Protein AF-A0A7S1GK38-F1 (afdb_monomer)

Foldseek 3Di:
DAPDPVPPDPPPLVVWADDQDDDCPDPVNVVCVVVVNDDDDDPVCVCPPDPCSVCVCCVPCDVCVVVPVPDDPLLVLLVVLLRSVHTDPVLVVVLVCCCCVVQVVPDAAEEEEFEDACCCVVPVADGDDLVVVVVVCPDPVNPVLDPDQGAYEYHYQWLVCVVVVCVVPVPHHYDYPSVPDPDDTDHGDDPVCVNVDDPVRVVVVVSRVSSNLVCLQAHQEYEYAPVDPSLVSSVSSHDPRGWRWHFYDDDPDTDIDTDD

Radius of gyration: 20.88 Å; Cα contacts (8 Å, |Δi|>4): 313; chains: 1; bounding box: 52×41×64 Å

Organism: Cyclophora tenuis (NCBI:txid216820)

Solvent-accessible surface area (backbone atoms only — not comparable to full-atom values): 15254 Å² total; per-residue (Å²): 127,60,92,59,83,83,68,69,65,64,52,75,58,71,68,50,27,49,76,86,76,74,57,75,85,34,71,68,46,48,49,34,50,76,68,68,68,59,76,83,81,66,58,70,65,55,48,76,66,36,75,59,54,62,53,70,48,71,77,53,65,45,69,46,72,73,68,42,79,85,60,57,70,66,61,53,49,22,56,48,44,59,64,65,68,35,53,30,67,68,59,42,52,50,36,52,48,42,42,35,73,73,66,60,58,79,61,81,28,35,16,37,47,49,77,70,32,51,51,42,84,76,66,73,49,68,66,75,57,74,65,53,58,50,56,57,55,67,32,67,81,51,44,71,75,43,96,57,90,50,48,31,41,44,36,59,46,33,48,67,56,54,62,54,54,43,69,77,40,73,88,56,54,76,46,45,80,59,79,73,55,95,61,74,76,51,71,32,62,47,82,77,56,64,50,77,50,52,70,67,58,50,50,54,50,50,52,51,49,48,39,38,45,52,51,45,18,70,26,46,32,31,41,30,41,66,90,38,69,66,48,54,51,21,60,35,58,33,66,99,86,44,50,39,39,25,49,39,65,50,95,98,51,77,47,76,48,79,58,130

Nearest PDB structures (foldseek):
  6tkv-assembly1_B  TM=9.017E-01  e=7.414E-07  Homo sapiens
  6x5t-assembly2_C  TM=7.793E-01  e=3.982E-07  Homo sapiens
  6vlg-assembly2_B-3  TM=8.340E-01  e=3.507E-06  Mus musculus
  6vld-assembly2_G  TM=6.158E-01  e=4.798E-07  Homo sapiens

pLDDT: mean 78.25, std 17.91, range [39.44, 98.25]

Sequence (260 aa):
RRDDPDQEFDSFWNHFFEPLGLAVESDIVQRAKAENRVRHLHPVRDIFTTPHHRRSHGDLTTIESLHYNDMEGHFLKKIMIRRLWRLLPHLRDSTCATLDRKYGLHEDYLALSVRRGDKKTIENFEYANLNDYLIQSELPQVQRRFNDVPKIFVATDDCSVMPDFRNHRPHWVFVSECDQHDEEPKNGFALSDMSTWTKDQTEAHFEKFFIELYALAIAKVYIGVGTTNVAYWAFFMRPDRSTFRLLEGGDDTMKIVDLW

Mean predicted aligned error: 9.9 Å

Secondary structure (DSSP, 8-state):
--S-TT-----HHHHHBPPSSS-TTSHHHHHHHHTT-------HHHHHH-HHHHHH-TT---GGGGT-SSS-HHHHHHHHHHHH--B-HHHHHHHHHIIIIIT--SS--EEEEE--STHHHHH-PPPPPHHHHHHHHHSHHHHTT-SSS--EEEEES-TTHHHHHHHH-TTS-EE-GGGG--SS--PPP-GGGGGT--HHHHHHHHHHHHHHHHHHHH-SEEEEETTSHHHHHHHHHS-TT-EEEEEE--TT--EEEE--

Structure (mmCIF, N/CA/C/O backbone):
data_AF-A0A7S1GK38-F1
#
_entry.id   AF-A0A7S1GK38-F1
#
loop_
_atom_site.group_PDB
_atom_site.id
_atom_site.type_symbol
_atom_site.label_atom_id
_atom_site.label_alt_id
_atom_site.label_comp_id
_atom_site.label_asym_id
_atom_site.label_entity_id
_atom_site.label_seq_id
_atom_site.pdbx_PDB_ins_code
_atom_site.Cartn_x
_atom_site.Cartn_y
_atom_site.Cartn_z
_atom_site.occupancy
_atom_site.B_iso_or_equiv
_atom_site.auth_seq_id
_atom_site.auth_comp_id
_atom_site.auth_asym_id
_atom_site.auth_atom_id
_atom_site.pdbx_PDB_model_num
ATOM 1 N N . ARG A 1 1 ? 22.549 7.552 -4.205 1.00 44.91 1 ARG A N 1
ATOM 2 C CA . ARG A 1 1 ? 23.611 6.814 -4.932 1.00 44.91 1 ARG A CA 1
ATOM 3 C C . ARG A 1 1 ? 24.233 5.901 -3.896 1.00 44.91 1 ARG A C 1
ATOM 5 O O . ARG A 1 1 ? 24.550 6.429 -2.843 1.00 44.91 1 ARG A O 1
ATOM 12 N N . ARG A 1 2 ? 24.266 4.586 -4.126 1.00 49.12 2 ARG A N 1
ATOM 13 C CA . ARG A 1 2 ? 25.011 3.670 -3.252 1.00 49.12 2 ARG A CA 1
ATOM 14 C C . ARG A 1 2 ? 26.500 3.812 -3.545 1.00 49.12 2 ARG A C 1
ATOM 16 O O . ARG A 1 2 ? 26.849 4.160 -4.673 1.00 49.12 2 ARG A O 1
ATOM 23 N N . ASP A 1 3 ? 27.319 3.572 -2.531 1.00 46.81 3 ASP A N 1
ATOM 24 C CA . ASP A 1 3 ? 28.778 3.688 -2.619 1.00 46.81 3 ASP A CA 1
ATOM 25 C C . ASP A 1 3 ? 29.431 2.487 -3.320 1.00 46.81 3 ASP A C 1
ATOM 27 O O . ASP A 1 3 ? 30.602 2.557 -3.683 1.00 46.81 3 ASP A O 1
ATOM 31 N N . ASP A 1 4 ? 28.668 1.417 -3.569 1.00 49.53 4 ASP A N 1
ATOM 32 C CA . ASP A 1 4 ? 29.123 0.226 -4.284 1.00 49.53 4 ASP A CA 1
ATOM 33 C C . ASP A 1 4 ? 28.613 0.221 -5.744 1.00 49.53 4 ASP A C 1
ATOM 35 O O . ASP A 1 4 ? 27.412 0.022 -5.975 1.00 49.53 4 ASP A O 1
ATOM 39 N N . PRO A 1 5 ? 29.484 0.481 -6.738 1.00 46.56 5 PRO A N 1
ATOM 40 C CA . PRO A 1 5 ? 29.134 0.454 -8.155 1.00 46.56 5 PRO A CA 1
ATOM 41 C C . PRO A 1 5 ? 28.953 -0.963 -8.723 1.00 46.56 5 PRO A C 1
ATOM 43 O O . PRO A 1 5 ? 28.369 -1.078 -9.799 1.00 46.56 5 PRO A O 1
ATOM 46 N N . ASP A 1 6 ? 29.399 -2.014 -8.023 1.00 47.44 6 ASP A N 1
ATOM 47 C CA . ASP A 1 6 ? 29.306 -3.407 -8.485 1.00 47.44 6 ASP A CA 1
ATOM 48 C C . ASP A 1 6 ? 27.965 -4.066 -8.106 1.00 47.44 6 ASP A C 1
ATOM 50 O O . ASP A 1 6 ? 27.600 -5.117 -8.637 1.00 47.44 6 ASP A O 1
ATOM 54 N N . GLN A 1 7 ? 27.160 -3.414 -7.259 1.00 52.72 7 GLN A N 1
ATOM 55 C CA . GLN A 1 7 ? 25.738 -3.726 -7.104 1.00 52.72 7 GLN A CA 1
ATOM 56 C C . GLN A 1 7 ? 24.931 -3.136 -8.270 1.00 52.72 7 GLN A C 1
ATOM 58 O O . GLN A 1 7 ? 24.085 -2.253 -8.084 1.00 52.72 7 GLN A O 1
ATOM 63 N N . GLU A 1 8 ? 25.150 -3.638 -9.489 1.00 47.97 8 GLU A N 1
ATOM 64 C CA . GLU A 1 8 ? 24.157 -3.498 -10.553 1.00 47.97 8 GLU A CA 1
ATOM 65 C C . GLU A 1 8 ? 22.921 -4.301 -10.142 1.00 47.97 8 GLU A C 1
ATOM 67 O O . GLU A 1 8 ? 22.760 -5.480 -10.452 1.00 47.97 8 GLU A O 1
ATOM 72 N N . PHE A 1 9 ? 22.023 -3.652 -9.400 1.00 50.31 9 PHE A N 1
ATOM 73 C CA . PHE A 1 9 ? 20.648 -4.105 -9.378 1.00 50.31 9 PHE A CA 1
ATOM 74 C C . PHE A 1 9 ? 20.173 -4.081 -10.823 1.00 50.31 9 PHE A C 1
ATOM 76 O O . PHE A 1 9 ? 20.066 -3.013 -11.439 1.00 50.31 9 PHE A O 1
ATOM 83 N N . ASP A 1 10 ? 19.852 -5.270 -11.330 1.00 58.41 10 ASP A N 1
ATOM 84 C CA . ASP A 1 10 ? 18.848 -5.413 -12.368 1.00 58.41 10 ASP A CA 1
ATOM 85 C C . ASP A 1 10 ? 17.730 -4.429 -12.012 1.00 58.41 10 ASP A C 1
ATOM 87 O O . ASP A 1 10 ? 17.302 -4.386 -10.854 1.00 58.41 10 ASP A O 1
ATOM 91 N N . SER A 1 11 ? 17.401 -3.513 -12.930 1.00 68.69 11 SER A N 1
ATOM 92 C CA . SER A 1 11 ? 16.632 -2.311 -12.577 1.00 68.69 11 SER A CA 1
ATOM 93 C C . SER A 1 11 ? 15.426 -2.677 -11.700 1.00 68.69 11 SER A C 1
ATOM 95 O O . SER A 1 11 ? 14.819 -3.709 -11.953 1.00 68.69 11 SER A O 1
ATOM 97 N N . PHE A 1 12 ? 15.072 -1.874 -10.684 1.00 77.31 12 PHE A N 1
ATOM 98 C CA . PHE A 1 12 ? 13.963 -2.149 -9.739 1.00 77.31 12 PHE A CA 1
ATOM 99 C C . PHE A 1 12 ? 12.742 -2.834 -10.393 1.00 77.31 12 PHE A C 1
ATOM 101 O O . PHE A 1 12 ? 12.178 -3.783 -9.855 1.00 77.31 12 PHE A O 1
ATOM 108 N N . TRP A 1 13 ? 12.390 -2.390 -11.602 1.00 77.88 13 TRP A N 1
ATOM 109 C CA . TRP A 1 13 ? 11.364 -2.992 -12.446 1.00 77.88 13 TRP A CA 1
ATOM 110 C C . TRP A 1 13 ? 11.613 -4.461 -12.810 1.00 77.88 13 TRP A C 1
ATOM 112 O O . TRP A 1 13 ? 10.738 -5.282 -12.578 1.00 77.88 13 TRP A O 1
ATOM 122 N N . ASN A 1 14 ? 12.787 -4.809 -13.332 1.00 78.62 14 ASN A N 1
ATOM 123 C CA . ASN A 1 14 ? 13.146 -6.185 -13.693 1.00 78.62 14 ASN A CA 1
ATOM 124 C C . ASN A 1 14 ? 13.201 -7.116 -12.479 1.00 78.62 14 ASN A C 1
ATOM 126 O O . ASN A 1 14 ? 12.931 -8.307 -12.602 1.00 78.62 14 ASN A O 1
ATOM 130 N N . HIS A 1 15 ? 13.575 -6.576 -11.319 1.00 84.19 15 HIS A N 1
ATOM 131 C CA . HIS A 1 15 ? 13.768 -7.380 -10.122 1.00 84.19 15 HIS A CA 1
ATOM 132 C C . HIS A 1 15 ? 12.450 -7.746 -9.423 1.00 84.19 15 HIS A C 1
ATOM 134 O O . HIS A 1 15 ? 12.351 -8.828 -8.854 1.00 84.19 15 HIS A O 1
ATOM 140 N N . PHE A 1 16 ? 11.426 -6.887 -9.491 1.00 89.94 16 PHE A N 1
ATOM 141 C CA . PHE A 1 16 ? 10.167 -7.105 -8.766 1.00 89.94 16 PHE A CA 1
ATOM 142 C C . PHE A 1 16 ? 8.934 -7.296 -9.654 1.00 89.94 16 PHE A C 1
ATOM 144 O O . PHE A 1 16 ? 7.929 -7.843 -9.191 1.00 89.94 16 PHE A O 1
ATOM 151 N N . PHE A 1 17 ? 8.980 -6.877 -10.920 1.00 89.62 17 PHE A N 1
ATOM 152 C CA . PHE A 1 17 ? 7.812 -6.852 -11.795 1.00 89.62 17 PHE A CA 1
ATOM 153 C C . PHE A 1 17 ? 7.987 -7.742 -13.022 1.00 89.62 17 PHE A C 1
ATOM 155 O O . PHE A 1 17 ? 9.068 -7.883 -13.589 1.00 89.62 17 PHE A O 1
ATOM 162 N N . GLU A 1 18 ? 6.879 -8.337 -13.456 1.00 86.94 18 GLU A N 1
ATOM 163 C CA . GLU A 1 18 ? 6.797 -9.016 -14.740 1.00 86.94 18 GLU A CA 1
ATOM 164 C C . GLU A 1 18 ? 7.092 -8.016 -15.874 1.00 86.94 18 GLU A C 1
ATOM 166 O O . GLU A 1 18 ? 6.621 -6.871 -15.836 1.00 86.94 18 GLU A O 1
ATOM 171 N N . PRO A 1 19 ? 7.845 -8.429 -16.909 1.00 77.50 19 PRO A N 1
ATOM 172 C CA . PRO A 1 19 ? 8.158 -7.558 -18.028 1.00 77.50 19 PRO A CA 1
ATOM 173 C C . PRO A 1 19 ? 6.884 -7.109 -18.743 1.00 77.50 19 PRO A C 1
ATOM 175 O O . PRO A 1 19 ? 5.924 -7.862 -18.931 1.00 77.50 19 PRO A O 1
ATOM 178 N N . LEU A 1 20 ? 6.900 -5.856 -19.185 1.00 73.62 20 LEU A N 1
ATOM 179 C CA . LEU A 1 20 ? 5.787 -5.267 -19.902 1.00 73.62 20 LEU A CA 1
ATOM 180 C C . LEU A 1 20 ? 5.779 -5.669 -21.364 1.00 73.62 20 LEU A C 1
ATOM 182 O O . LEU A 1 20 ? 6.662 -5.304 -22.136 1.00 73.62 20 LEU A O 1
ATOM 186 N N . GLY A 1 21 ? 4.715 -6.367 -21.746 1.00 71.06 21 GLY A N 1
ATOM 187 C CA . GLY A 1 21 ? 4.531 -6.855 -23.102 1.00 71.06 21 GLY A CA 1
ATOM 188 C C . GLY A 1 21 ? 5.078 -8.264 -23.270 1.00 71.06 21 GLY A C 1
ATOM 189 O O . GLY A 1 21 ? 4.999 -9.095 -22.370 1.00 71.06 21 GLY A O 1
ATOM 190 N N . LEU A 1 22 ? 5.554 -8.558 -24.473 1.00 64.62 22 LEU A N 1
ATOM 191 C CA . LEU A 1 22 ? 6.061 -9.877 -24.823 1.00 64.62 22 LEU A CA 1
ATOM 192 C C . LEU A 1 22 ? 7.565 -9.936 -24.559 1.00 64.62 22 LEU A C 1
ATOM 194 O O . LEU A 1 22 ? 8.273 -8.956 -24.794 1.00 64.62 22 LEU A O 1
ATOM 198 N N . ALA A 1 23 ? 8.054 -11.094 -24.108 1.00 67.19 23 ALA A N 1
ATOM 199 C CA . ALA A 1 23 ? 9.484 -11.319 -23.937 1.00 67.19 23 ALA A CA 1
ATOM 200 C C . ALA A 1 23 ? 10.227 -10.994 -25.239 1.00 67.19 23 ALA A C 1
ATOM 202 O O . ALA A 1 23 ? 9.747 -11.319 -26.331 1.00 67.19 23 ALA A O 1
ATOM 203 N N . VAL A 1 24 ? 11.407 -10.380 -25.119 1.00 65.62 24 VAL A N 1
ATOM 204 C CA . VAL A 1 24 ? 12.233 -9.996 -26.273 1.00 65.62 24 VAL A CA 1
ATOM 205 C C . VAL A 1 24 ? 12.505 -11.203 -27.171 1.00 65.62 24 VAL A C 1
ATOM 207 O O . VAL A 1 24 ? 12.474 -11.070 -28.390 1.00 65.62 24 VAL A O 1
ATOM 210 N N . GLU A 1 25 ? 12.682 -12.378 -26.569 1.00 76.69 25 GLU A N 1
ATOM 211 C CA . GLU A 1 25 ? 12.932 -13.647 -27.258 1.00 76.69 25 GLU A CA 1
ATOM 212 C C . GLU A 1 25 ? 11.677 -14.367 -27.760 1.00 76.69 25 GLU A C 1
ATOM 214 O O . GLU A 1 25 ? 11.785 -15.422 -28.372 1.00 76.69 25 GLU A O 1
ATOM 219 N N . SER A 1 26 ? 10.477 -13.823 -27.543 1.00 80.69 26 SER A N 1
ATOM 220 C CA . SER A 1 26 ? 9.259 -14.441 -28.075 1.00 80.69 26 SER A CA 1
ATOM 221 C C . SER A 1 26 ? 9.225 -14.386 -29.605 1.00 80.69 26 SER A C 1
ATOM 223 O O . SER A 1 26 ? 9.569 -13.364 -30.205 1.00 80.69 26 SER A O 1
ATOM 225 N N . ASP A 1 27 ? 8.716 -15.445 -30.242 1.00 85.19 27 ASP A N 1
ATOM 226 C CA . ASP A 1 27 ? 8.595 -15.538 -31.706 1.00 85.19 27 ASP A CA 1
ATOM 227 C C . ASP A 1 27 ? 7.862 -14.343 -32.325 1.00 85.19 27 ASP A C 1
ATOM 229 O O . ASP A 1 27 ? 8.188 -13.898 -33.425 1.00 85.19 27 ASP A O 1
ATOM 233 N N . ILE A 1 28 ? 6.872 -13.798 -31.613 1.00 76.06 28 ILE A N 1
ATOM 234 C CA . ILE A 1 28 ? 6.104 -12.627 -32.047 1.00 76.06 28 ILE A CA 1
ATOM 235 C C . ILE A 1 28 ? 7.005 -11.387 -32.098 1.00 76.06 28 ILE A C 1
ATOM 237 O O . ILE A 1 28 ? 6.972 -10.649 -33.083 1.00 76.06 28 ILE A O 1
ATOM 241 N N . VAL A 1 29 ? 7.824 -11.162 -31.066 1.00 73.88 29 VAL A N 1
ATOM 242 C CA . VAL A 1 29 ? 8.749 -10.022 -31.020 1.00 73.88 29 VAL A CA 1
ATOM 243 C C . VAL A 1 29 ? 9.875 -10.204 -32.030 1.00 73.88 29 VAL A C 1
ATOM 245 O O . VAL A 1 29 ? 10.194 -9.259 -32.747 1.00 73.88 29 VAL A O 1
ATOM 248 N N . GLN A 1 30 ? 10.437 -11.407 -32.151 1.00 85.31 30 GLN A N 1
ATOM 249 C CA . GLN A 1 30 ? 11.492 -11.697 -33.124 1.00 85.31 30 GLN A CA 1
ATOM 250 C C . GLN A 1 30 ? 10.996 -11.527 -34.568 1.00 85.31 30 GLN A C 1
ATOM 252 O O . GLN A 1 30 ? 11.678 -10.910 -35.386 1.00 85.31 30 GLN A O 1
ATOM 257 N N . ARG A 1 31 ? 9.762 -11.951 -34.871 1.00 86.25 31 ARG A N 1
ATOM 258 C CA . ARG A 1 31 ? 9.121 -11.700 -36.171 1.00 86.25 31 ARG A CA 1
ATOM 259 C C . ARG A 1 31 ? 8.890 -10.211 -36.417 1.00 86.25 31 ARG A C 1
ATOM 261 O O . ARG A 1 31 ? 9.242 -9.711 -37.479 1.00 86.25 31 ARG A O 1
ATOM 268 N N . ALA A 1 32 ? 8.372 -9.483 -35.429 1.00 77.75 32 ALA A N 1
ATOM 269 C CA . ALA A 1 32 ? 8.185 -8.039 -35.542 1.00 77.75 32 ALA A CA 1
ATOM 270 C C . ALA A 1 32 ? 9.517 -7.293 -35.753 1.00 77.75 32 ALA A C 1
ATOM 272 O O . ALA A 1 32 ? 9.557 -6.331 -36.519 1.00 77.75 32 ALA A O 1
ATOM 273 N N . LYS A 1 33 ? 10.610 -7.735 -35.112 1.00 76.56 33 LYS A N 1
ATOM 274 C CA . LYS A 1 33 ? 11.964 -7.209 -35.350 1.00 76.56 33 LYS A CA 1
ATOM 275 C C . LYS A 1 33 ? 12.418 -7.475 -36.785 1.00 76.56 33 LYS A C 1
ATOM 277 O O . LYS A 1 33 ? 12.866 -6.543 -37.442 1.00 76.56 33 LYS A O 1
ATOM 282 N N . ALA A 1 34 ? 12.267 -8.707 -37.276 1.00 88.38 34 ALA A N 1
ATOM 283 C CA . ALA A 1 34 ? 12.622 -9.074 -38.649 1.00 88.38 34 ALA A CA 1
ATOM 284 C C . ALA A 1 34 ? 11.825 -8.272 -39.697 1.00 88.38 34 ALA A C 1
ATOM 286 O O . ALA A 1 34 ? 12.348 -7.938 -40.755 1.00 88.38 34 ALA A O 1
ATOM 287 N N . GLU A 1 35 ? 10.581 -7.910 -39.379 1.00 90.38 35 GLU A N 1
ATOM 288 C CA . GLU A 1 35 ? 9.716 -7.057 -40.202 1.00 90.38 35 GLU A CA 1
ATOM 289 C C . GLU A 1 35 ? 9.983 -5.543 -40.028 1.00 90.38 35 GLU A C 1
ATOM 291 O O . GLU A 1 35 ? 9.249 -4.731 -40.588 1.00 90.38 35 GLU A O 1
ATOM 296 N N . ASN A 1 36 ? 10.996 -5.128 -39.253 1.00 81.69 36 ASN A N 1
ATOM 297 C CA . ASN A 1 36 ? 11.271 -3.723 -38.900 1.00 81.69 36 ASN A CA 1
ATOM 298 C C . ASN A 1 36 ? 10.075 -2.985 -38.259 1.00 81.69 36 ASN A C 1
ATOM 300 O O . ASN A 1 36 ? 9.922 -1.771 -38.386 1.00 81.69 36 ASN A O 1
ATOM 304 N N . ARG A 1 37 ? 9.216 -3.710 -37.535 1.00 73.50 37 ARG A N 1
ATOM 305 C CA . ARG A 1 37 ? 8.026 -3.170 -36.852 1.00 73.50 37 ARG A CA 1
ATOM 306 C C . ARG A 1 37 ? 8.265 -2.791 -35.391 1.00 73.50 37 ARG A C 1
ATOM 308 O O . ARG A 1 37 ? 7.329 -2.382 -34.708 1.00 73.50 37 ARG A O 1
ATOM 315 N N . VAL A 1 38 ? 9.494 -2.927 -34.898 1.00 66.19 38 VAL A N 1
ATOM 316 C CA . VAL A 1 38 ? 9.881 -2.540 -33.535 1.00 66.19 38 VAL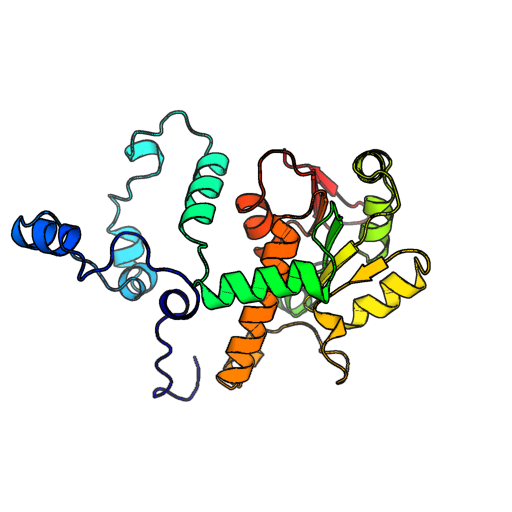 A CA 1
ATOM 317 C C . VAL A 1 38 ? 10.615 -1.200 -33.593 1.00 66.19 38 VAL A C 1
ATOM 319 O O . VAL A 1 38 ? 11.702 -1.115 -34.156 1.00 66.19 38 VAL A O 1
ATOM 322 N N . ARG A 1 39 ? 10.038 -0.142 -33.004 1.00 60.03 39 ARG A N 1
ATOM 323 C CA . ARG A 1 39 ? 10.772 1.110 -32.739 1.00 60.03 39 ARG A CA 1
ATOM 324 C C . ARG A 1 39 ? 11.778 0.853 -31.614 1.00 60.03 39 ARG A C 1
ATOM 326 O O . ARG A 1 39 ? 11.428 0.181 -30.648 1.00 60.03 39 ARG A O 1
ATOM 333 N N . HIS A 1 40 ? 13.005 1.361 -31.760 1.00 53.81 40 HIS A N 1
ATOM 334 C CA . HIS A 1 40 ? 14.121 1.138 -30.833 1.00 53.81 40 HIS A CA 1
ATOM 335 C C . HIS A 1 40 ? 13.690 1.165 -29.357 1.00 53.81 40 HIS A C 1
ATOM 337 O O . HIS A 1 40 ? 13.171 2.167 -28.864 1.00 53.81 40 HIS A O 1
ATOM 343 N N . LEU A 1 41 ? 13.932 0.052 -28.658 1.00 48.16 41 LEU A N 1
ATOM 344 C CA . LEU A 1 41 ? 13.835 -0.040 -27.205 1.00 48.16 41 LEU A CA 1
ATOM 345 C C . LEU A 1 41 ? 15.024 0.725 -26.626 1.00 48.16 41 LEU A C 1
ATOM 347 O O . LEU A 1 41 ? 16.111 0.169 -26.475 1.00 48.16 41 LEU A O 1
ATOM 351 N N . HIS A 1 42 ? 14.848 2.012 -26.343 1.00 47.03 42 HIS A N 1
ATOM 352 C CA . HIS A 1 42 ? 15.783 2.680 -25.449 1.00 47.03 42 HIS A CA 1
ATOM 353 C C . HIS A 1 42 ? 15.688 1.995 -24.080 1.00 47.03 42 HIS A C 1
ATOM 355 O O . HIS A 1 42 ? 14.569 1.709 -23.635 1.00 47.03 42 HIS A O 1
ATOM 361 N N . PRO A 1 43 ? 16.816 1.725 -23.400 1.00 51.16 43 PRO A N 1
ATOM 362 C CA . PRO A 1 43 ? 16.790 1.356 -21.996 1.00 51.16 43 PRO A CA 1
ATOM 363 C C . PRO A 1 43 ? 15.850 2.315 -21.267 1.00 51.16 43 PRO A C 1
ATOM 365 O O . PRO A 1 43 ? 15.977 3.530 -21.406 1.00 51.16 43 PRO A O 1
ATOM 368 N N . VAL A 1 44 ? 14.888 1.794 -20.504 1.00 47.22 44 VAL A N 1
ATOM 369 C CA . VAL A 1 44 ? 13.900 2.611 -19.771 1.00 47.22 44 VAL A CA 1
ATOM 370 C C . VAL A 1 44 ? 14.591 3.714 -18.951 1.00 47.22 44 VAL A C 1
ATOM 372 O O . VAL A 1 44 ? 14.089 4.828 -18.817 1.00 47.22 44 VAL A O 1
ATOM 375 N N . ARG A 1 45 ? 15.809 3.430 -18.482 1.00 41.97 45 ARG A N 1
ATOM 376 C CA . ARG A 1 45 ? 16.712 4.373 -17.825 1.00 41.97 45 ARG A CA 1
ATOM 377 C C . ARG A 1 45 ? 17.016 5.626 -18.660 1.00 41.97 45 ARG A C 1
ATOM 379 O O . ARG A 1 45 ? 17.001 6.718 -18.099 1.00 41.97 45 ARG A O 1
ATOM 386 N N . ASP A 1 46 ? 17.237 5.518 -19.964 1.00 45.41 46 ASP A N 1
ATOM 387 C CA . ASP A 1 46 ? 17.570 6.653 -20.841 1.00 45.41 46 ASP A CA 1
ATOM 388 C C . ASP A 1 46 ? 16.364 7.588 -21.023 1.00 45.41 46 ASP A C 1
ATOM 390 O O . ASP A 1 46 ? 16.501 8.811 -21.020 1.00 45.41 46 ASP A O 1
ATOM 394 N N . ILE A 1 47 ? 15.157 7.015 -21.039 1.00 48.53 47 ILE A N 1
ATOM 395 C CA . ILE A 1 47 ? 13.886 7.749 -21.134 1.00 48.53 47 ILE A CA 1
ATOM 396 C C . ILE A 1 47 ? 13.691 8.670 -19.919 1.00 48.53 47 ILE A C 1
ATOM 398 O O . ILE A 1 47 ? 13.302 9.831 -20.057 1.00 48.53 47 ILE A O 1
ATOM 402 N N . PHE A 1 48 ? 13.994 8.177 -18.715 1.00 43.31 48 PHE A N 1
ATOM 403 C CA . PHE A 1 48 ? 13.789 8.934 -17.478 1.00 43.31 48 PHE A CA 1
ATOM 404 C C . PHE A 1 48 ? 14.989 9.792 -17.063 1.00 43.31 48 PHE A C 1
ATOM 406 O O . PHE A 1 48 ? 14.832 10.688 -16.231 1.00 43.31 48 PHE A O 1
ATOM 413 N N . THR A 1 49 ? 16.183 9.584 -17.617 1.00 43.75 49 THR A N 1
ATOM 414 C CA . THR A 1 49 ? 17.404 10.281 -17.166 1.00 43.75 49 THR A CA 1
ATOM 415 C C . THR A 1 49 ? 17.757 11.509 -17.995 1.00 43.75 49 THR A C 1
ATOM 417 O O . THR A 1 49 ? 18.258 12.474 -17.420 1.00 43.75 49 THR A O 1
ATOM 420 N N . THR A 1 50 ? 17.460 11.552 -19.298 1.00 48.16 50 THR A N 1
ATOM 421 C CA . THR A 1 50 ? 17.831 12.706 -20.132 1.00 48.16 50 THR A CA 1
ATOM 422 C C . THR A 1 50 ? 16.676 13.713 -20.246 1.00 48.16 50 THR A C 1
ATOM 424 O O . THR A 1 50 ? 15.626 13.375 -20.792 1.00 48.16 50 THR A O 1
ATOM 427 N N . PRO A 1 51 ? 16.834 14.982 -19.815 1.00 46.50 51 PRO A N 1
ATOM 428 C CA . PRO A 1 51 ? 15.785 16.002 -19.933 1.00 46.50 51 PRO A CA 1
ATOM 429 C C . PRO A 1 51 ? 15.322 16.232 -21.374 1.00 46.50 51 PRO A C 1
ATOM 431 O O . PRO A 1 51 ? 14.156 16.553 -21.598 1.00 46.50 51 PRO A O 1
ATOM 434 N N . HIS A 1 52 ? 16.229 16.044 -22.342 1.00 45.12 52 HIS A N 1
ATOM 435 C CA . HIS A 1 52 ? 15.886 16.113 -23.753 1.00 45.12 52 HIS A CA 1
ATOM 436 C C . HIS A 1 52 ? 14.973 14.950 -24.137 1.00 45.12 52 HIS A C 1
ATOM 438 O O . HIS A 1 52 ? 13.901 15.243 -24.625 1.00 45.12 52 HIS A O 1
ATOM 444 N N . HIS A 1 53 ? 15.294 13.693 -23.796 1.00 42.38 53 HIS A N 1
ATOM 445 C CA . HIS A 1 53 ? 14.451 12.510 -24.053 1.00 42.38 53 HIS A CA 1
ATOM 446 C C . HIS A 1 53 ? 13.104 12.530 -23.310 1.00 42.38 53 HIS A C 1
ATOM 448 O O . HIS A 1 53 ? 12.099 12.089 -23.864 1.00 42.38 53 HIS A O 1
ATOM 454 N N . ARG A 1 54 ? 13.038 13.140 -22.114 1.00 46.53 54 ARG A N 1
ATOM 455 C CA . ARG A 1 54 ? 11.765 13.421 -21.419 1.00 46.53 54 ARG A CA 1
ATOM 456 C C . ARG A 1 54 ? 10.847 14.371 -22.201 1.00 46.53 54 ARG A C 1
ATOM 458 O O . ARG A 1 54 ? 9.645 14.362 -21.964 1.00 46.53 54 ARG A O 1
ATOM 465 N N . ARG A 1 55 ? 11.409 15.228 -23.068 1.00 39.56 55 ARG A N 1
ATOM 466 C CA . ARG A 1 55 ? 10.698 16.286 -23.817 1.00 39.56 55 ARG A CA 1
ATOM 467 C C . ARG A 1 55 ? 10.661 16.072 -25.338 1.00 39.56 55 ARG A C 1
ATOM 469 O O . ARG A 1 55 ? 9.796 16.639 -25.990 1.00 39.56 55 ARG A O 1
ATOM 476 N N . SER A 1 56 ? 11.582 15.299 -25.914 1.00 39.66 56 SER A N 1
ATOM 477 C CA . SER A 1 56 ? 11.714 15.051 -27.357 1.00 39.66 56 SER A CA 1
ATOM 478 C C . SER A 1 56 ? 10.859 13.885 -27.844 1.00 39.66 56 SER A C 1
ATOM 480 O O . SER A 1 56 ? 10.649 13.760 -29.044 1.00 39.66 56 SER A O 1
ATOM 482 N N . HIS A 1 57 ? 10.218 13.145 -26.936 1.00 43.91 57 HIS A N 1
ATOM 483 C CA . HIS A 1 57 ? 8.892 12.590 -27.204 1.00 43.91 57 HIS A CA 1
ATOM 484 C C . HIS A 1 57 ? 7.823 13.671 -26.984 1.00 43.91 57 HIS A C 1
ATOM 486 O O . HIS A 1 57 ? 6.925 13.525 -26.165 1.00 43.91 57 HIS A O 1
ATOM 492 N N . GLY A 1 58 ? 7.933 14.776 -27.728 1.00 39.44 58 GLY A N 1
ATOM 493 C CA . GLY A 1 58 ? 6.794 15.653 -28.018 1.00 39.44 58 GLY A CA 1
ATOM 494 C C . GLY A 1 58 ? 5.721 14.929 -28.843 1.00 39.44 58 GLY A C 1
ATOM 495 O O . GLY A 1 58 ? 4.577 15.354 -28.848 1.00 39.44 58 GLY A O 1
ATOM 496 N N . ASP A 1 59 ? 6.074 13.772 -29.419 1.00 41.03 59 ASP A N 1
ATOM 497 C CA . ASP A 1 59 ? 5.169 12.689 -29.825 1.00 41.03 59 ASP A CA 1
ATOM 498 C C . ASP A 1 59 ? 4.849 11.760 -28.640 1.00 41.03 59 ASP A C 1
ATOM 500 O O . ASP A 1 59 ? 4.769 10.535 -28.774 1.00 41.03 59 ASP A O 1
ATOM 504 N N . LEU A 1 60 ? 4.725 12.319 -27.436 1.00 42.44 60 LEU A N 1
ATOM 505 C CA . LEU A 1 60 ? 3.941 11.689 -26.394 1.00 42.44 60 LEU A CA 1
ATOM 506 C C . LEU A 1 60 ? 2.580 11.583 -27.030 1.00 42.44 60 LEU A C 1
ATOM 508 O O . LEU A 1 60 ? 1.878 12.586 -27.180 1.00 42.44 60 LEU A O 1
ATOM 512 N N . THR A 1 61 ? 2.231 10.365 -27.425 1.00 40.50 61 THR A N 1
ATOM 513 C CA . THR A 1 61 ? 0.834 10.081 -27.555 1.00 40.50 61 THR A CA 1
ATOM 514 C C . THR A 1 61 ? 0.268 10.356 -26.159 1.00 40.50 61 THR A C 1
ATOM 516 O O . THR A 1 61 ? 0.404 9.513 -25.268 1.00 40.50 61 THR A O 1
ATOM 519 N N . THR A 1 62 ? -0.284 11.554 -25.910 1.00 42.38 62 THR A N 1
ATOM 520 C CA . THR A 1 62 ? -1.199 11.739 -24.792 1.00 42.38 62 THR A CA 1
ATOM 521 C C . THR A 1 62 ? -2.187 10.591 -24.888 1.00 42.38 62 THR A C 1
ATOM 523 O O . THR A 1 62 ? -2.477 10.076 -25.971 1.00 42.38 62 THR A O 1
ATOM 526 N N . ILE A 1 63 ? -2.698 10.153 -23.754 1.00 47.94 63 ILE A N 1
ATOM 527 C CA . ILE A 1 63 ? -3.827 9.227 -23.709 1.00 47.94 63 ILE A CA 1
ATOM 528 C C . ILE A 1 63 ? -4.847 9.537 -24.829 1.00 47.94 63 ILE A C 1
ATOM 530 O O . ILE A 1 63 ? -5.273 8.639 -25.549 1.00 47.94 63 ILE A O 1
ATOM 534 N N . GLU A 1 64 ? -5.132 10.822 -25.040 1.00 40.97 64 GLU A N 1
ATOM 535 C CA . GLU A 1 64 ? -6.046 11.347 -26.057 1.00 40.97 64 GLU A CA 1
ATOM 536 C C . GLU A 1 64 ? -5.590 11.039 -27.490 1.00 40.97 64 GLU A C 1
ATOM 538 O O . GLU A 1 64 ? -6.380 10.609 -28.319 1.00 40.97 64 GLU A O 1
ATOM 543 N N . SER A 1 65 ? -4.304 11.166 -27.803 1.00 43.94 65 SER A N 1
ATOM 544 C CA . SER A 1 65 ? -3.768 10.801 -29.127 1.00 43.94 65 SER A CA 1
ATOM 545 C C . SER A 1 65 ? -3.655 9.289 -29.392 1.00 43.94 65 SER A C 1
ATOM 547 O O . SER A 1 65 ? -3.429 8.893 -30.532 1.00 43.94 65 SER A O 1
ATOM 549 N N . LEU A 1 66 ? -3.899 8.427 -28.393 1.00 53.19 66 LEU A N 1
ATOM 550 C CA . LEU A 1 66 ? -4.283 7.025 -28.639 1.00 53.19 66 LEU A CA 1
ATOM 551 C C . LEU A 1 66 ? -5.763 6.903 -29.070 1.00 53.19 66 LEU A C 1
ATOM 553 O O . LEU A 1 66 ? -6.320 5.807 -29.071 1.00 53.19 66 LEU A O 1
ATOM 557 N N . HIS A 1 67 ? -6.398 8.028 -29.417 1.00 51.19 67 HIS A N 1
ATOM 558 C CA . HIS A 1 67 ? -7.820 8.202 -29.709 1.00 51.19 67 HIS A CA 1
ATOM 559 C C . HIS A 1 67 ? -8.756 7.889 -28.533 1.00 51.19 67 HIS A C 1
ATOM 561 O O . HIS A 1 67 ? -9.952 7.676 -28.731 1.00 51.19 67 HIS A O 1
ATOM 567 N N . TYR A 1 68 ? -8.251 7.925 -27.297 1.00 57.75 68 TYR A N 1
ATOM 568 C CA . TYR A 1 68 ? -9.096 7.919 -26.103 1.00 57.75 68 TYR A CA 1
ATOM 569 C C . TYR A 1 68 ? -9.562 9.341 -25.781 1.00 57.75 68 TYR A C 1
ATOM 571 O O . TYR A 1 68 ? -9.120 9.944 -24.808 1.00 57.75 68 TYR A O 1
ATOM 579 N N . ASN A 1 69 ? -10.441 9.886 -26.620 1.00 54.41 69 ASN A N 1
ATOM 580 C CA . ASN A 1 69 ? -10.945 11.255 -26.463 1.00 54.41 69 ASN A CA 1
ATOM 581 C C . ASN A 1 69 ? -12.051 11.375 -25.397 1.00 54.41 69 ASN A C 1
ATOM 583 O O . ASN A 1 69 ? -12.303 12.470 -24.909 1.00 54.41 69 ASN A O 1
ATOM 587 N N . ASP A 1 70 ? -12.650 10.246 -24.994 1.00 58.06 70 ASP A N 1
ATOM 588 C CA . ASP A 1 70 ? -13.806 10.191 -24.084 1.00 58.06 70 ASP A CA 1
ATOM 589 C C . ASP A 1 70 ? -13.559 9.321 -22.834 1.00 58.06 70 ASP A C 1
ATOM 591 O O . ASP A 1 70 ? -14.502 8.895 -22.166 1.00 58.06 70 ASP A O 1
ATOM 595 N N . MET A 1 71 ? -12.299 9.001 -22.511 1.00 62.34 71 MET A N 1
ATOM 596 C CA . MET A 1 71 ? -11.984 8.269 -21.278 1.00 62.34 71 MET A CA 1
ATOM 597 C C . MET A 1 71 ? -11.549 9.221 -20.171 1.00 62.34 71 MET A C 1
ATOM 599 O O . MET A 1 71 ? -10.623 10.012 -20.337 1.00 62.34 71 MET A O 1
ATOM 603 N N . GLU A 1 72 ? -12.160 9.078 -18.998 1.00 74.25 72 GLU A N 1
ATOM 604 C CA . GLU A 1 72 ? -11.730 9.788 -17.799 1.00 74.25 72 GLU A CA 1
ATOM 605 C C . GLU A 1 72 ? -10.260 9.455 -17.480 1.00 74.25 72 GLU A C 1
ATOM 607 O O . GLU A 1 72 ? -9.871 8.286 -17.381 1.00 74.25 72 GLU A O 1
ATOM 612 N N . GLY A 1 73 ? -9.419 10.476 -17.284 1.00 73.50 73 GLY A N 1
ATOM 613 C CA . GLY A 1 73 ? -7.985 10.284 -17.044 1.00 73.50 73 GLY A CA 1
ATOM 614 C C . GLY A 1 73 ? -7.673 9.372 -15.848 1.00 73.50 73 GLY A C 1
ATOM 615 O O . GLY A 1 73 ? -6.690 8.631 -15.879 1.00 73.50 73 GLY A O 1
ATOM 616 N N . HIS A 1 74 ? -8.516 9.362 -14.809 1.00 77.25 74 HIS A N 1
ATOM 617 C CA . HIS A 1 74 ? -8.384 8.431 -13.684 1.00 77.25 74 HIS A CA 1
ATOM 618 C C . HIS A 1 74 ? -8.638 6.978 -14.075 1.00 77.25 74 HIS A C 1
ATOM 620 O O . HIS A 1 74 ? -7.892 6.098 -13.643 1.00 77.25 74 HIS A O 1
ATOM 626 N N . PHE A 1 75 ? -9.633 6.722 -14.923 1.00 77.94 75 PHE A N 1
ATOM 627 C CA . PHE A 1 75 ? -9.915 5.381 -15.420 1.00 77.94 75 PHE A CA 1
ATOM 628 C C . PHE A 1 75 ? -8.728 4.823 -16.207 1.00 77.94 75 PHE A C 1
ATOM 630 O O . PHE A 1 75 ? -8.307 3.686 -15.978 1.00 77.94 75 PHE A O 1
ATOM 637 N N . LEU A 1 76 ? -8.099 5.634 -17.064 1.00 77.88 76 LEU A N 1
ATOM 638 C CA . LEU A 1 76 ? -6.915 5.157 -17.770 1.00 77.88 76 LEU A CA 1
ATOM 639 C C . LEU A 1 76 ? -5.710 4.967 -16.847 1.00 77.88 76 LEU A C 1
ATOM 641 O O . LEU A 1 76 ? -4.994 3.979 -16.999 1.00 77.88 76 LEU A O 1
ATOM 645 N N . LYS A 1 77 ? -5.503 5.838 -15.852 1.00 81.81 77 LYS A N 1
ATOM 646 C CA . LYS A 1 77 ? -4.467 5.616 -14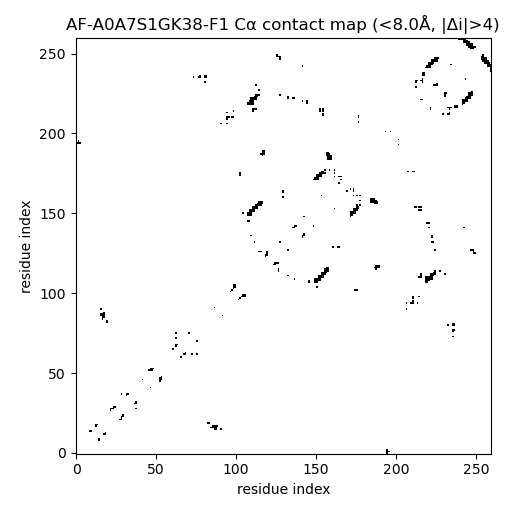.828 1.00 81.81 77 LYS A CA 1
ATOM 647 C C . LYS A 1 77 ? -4.685 4.293 -14.088 1.00 81.81 77 LYS A C 1
ATOM 649 O O . LYS A 1 77 ? -3.720 3.549 -13.935 1.00 81.81 77 LYS A O 1
ATOM 654 N N . LYS A 1 78 ? -5.930 3.951 -13.720 1.00 84.81 78 LYS A N 1
ATOM 655 C CA . LYS A 1 78 ? -6.284 2.636 -13.147 1.00 84.81 78 LYS A CA 1
ATOM 656 C C . LYS A 1 78 ? -5.883 1.495 -14.086 1.00 84.81 78 LYS A C 1
ATOM 658 O O . LYS A 1 78 ? -5.185 0.573 -13.669 1.00 84.81 78 LYS A O 1
ATOM 663 N N . ILE A 1 79 ? -6.277 1.555 -15.362 1.00 80.50 79 ILE A N 1
ATOM 664 C CA . ILE A 1 79 ? -5.936 0.515 -16.352 1.00 80.50 79 ILE A CA 1
ATOM 665 C C . ILE A 1 79 ? -4.422 0.375 -16.508 1.00 80.50 79 ILE A C 1
ATOM 667 O O . ILE A 1 79 ? -3.907 -0.744 -16.513 1.00 80.50 79 ILE A O 1
ATOM 671 N N . MET A 1 80 ? -3.712 1.494 -16.651 1.00 83.69 80 MET A N 1
ATOM 672 C CA . MET A 1 80 ? -2.264 1.493 -16.807 1.00 83.69 80 MET A CA 1
ATOM 673 C C . MET A 1 80 ? -1.599 0.894 -15.577 1.00 83.69 80 MET A C 1
ATOM 675 O O . MET A 1 80 ? -0.866 -0.075 -15.718 1.00 83.69 80 MET A O 1
ATOM 679 N N . ILE A 1 81 ? -1.901 1.387 -14.376 1.00 85.56 81 ILE A N 1
ATOM 680 C CA . ILE A 1 81 ? -1.300 0.877 -13.141 1.00 85.56 81 ILE A CA 1
ATOM 681 C C . ILE A 1 81 ? -1.573 -0.617 -12.970 1.00 85.56 81 ILE A C 1
ATOM 683 O O . ILE A 1 81 ? -0.632 -1.361 -12.735 1.00 85.56 81 ILE A O 1
ATOM 687 N N . ARG A 1 82 ? -2.798 -1.104 -13.201 1.00 82.19 82 ARG A N 1
ATOM 688 C CA . ARG A 1 82 ? -3.096 -2.548 -13.125 1.00 82.19 82 ARG A CA 1
ATOM 689 C C . ARG A 1 82 ? -2.295 -3.394 -14.126 1.00 82.19 82 ARG A C 1
ATOM 691 O O . ARG A 1 82 ? -2.050 -4.568 -13.868 1.00 82.19 82 ARG A O 1
ATOM 698 N N . ARG A 1 83 ? -1.890 -2.829 -15.269 1.00 81.00 83 ARG A N 1
ATOM 699 C CA . ARG A 1 83 ? -1.028 -3.509 -16.254 1.00 81.00 83 ARG A CA 1
ATOM 700 C C . ARG A 1 83 ? 0.456 -3.420 -15.904 1.00 81.00 83 ARG A C 1
ATOM 702 O O . ARG A 1 83 ? 1.167 -4.395 -16.115 1.00 81.00 83 ARG A O 1
ATOM 709 N N . LEU A 1 84 ? 0.898 -2.262 -15.410 1.00 83.56 84 LEU A N 1
ATOM 710 C CA . LEU A 1 84 ? 2.283 -1.967 -15.026 1.00 83.56 84 LEU A CA 1
ATOM 711 C C . LEU A 1 84 ? 2.692 -2.673 -13.735 1.00 83.56 84 LEU A C 1
ATOM 713 O O . LEU A 1 84 ? 3.818 -3.136 -13.603 1.00 83.56 84 LEU A O 1
ATOM 717 N N . TRP A 1 85 ? 1.761 -2.786 -12.798 1.00 88.19 85 TRP A N 1
ATOM 718 C CA . TRP A 1 85 ? 2.019 -3.239 -11.444 1.00 88.19 85 TRP A CA 1
ATOM 719 C C . TRP A 1 85 ? 1.768 -4.739 -11.279 1.00 88.19 85 TRP A C 1
ATOM 721 O O . TRP A 1 85 ? 0.971 -5.174 -10.451 1.00 88.19 85 TRP A O 1
ATOM 731 N N . ARG A 1 86 ? 2.434 -5.548 -12.106 1.00 90.31 86 ARG A N 1
ATOM 732 C CA . ARG A 1 86 ? 2.368 -7.013 -12.039 1.00 90.31 86 ARG A CA 1
ATOM 733 C C . ARG A 1 86 ? 3.624 -7.533 -11.365 1.00 90.31 86 ARG A C 1
ATOM 735 O O . ARG A 1 86 ? 4.676 -7.523 -11.986 1.00 90.31 86 ARG A O 1
ATOM 742 N N . LEU A 1 87 ? 3.523 -7.962 -10.110 1.00 93.12 87 LEU A N 1
ATOM 743 C CA . LEU A 1 87 ? 4.659 -8.577 -9.419 1.00 93.12 87 LEU A CA 1
ATOM 744 C C . LEU A 1 87 ? 5.082 -9.870 -10.115 1.00 93.12 87 LEU A C 1
ATOM 746 O O . LEU A 1 87 ? 4.228 -10.572 -10.666 1.00 93.12 87 LEU A O 1
ATOM 750 N N . LEU A 1 88 ? 6.371 -10.209 -10.025 1.00 92.56 88 LEU A N 1
ATOM 751 C CA . LEU A 1 88 ? 6.859 -11.528 -10.425 1.00 92.56 88 LEU A CA 1
ATOM 752 C C . LEU A 1 88 ? 6.046 -12.636 -9.731 1.00 92.56 88 LEU A C 1
ATOM 754 O O . LEU A 1 88 ? 5.643 -12.457 -8.579 1.00 92.56 88 LEU A O 1
ATOM 758 N N . PRO A 1 89 ? 5.830 -13.798 -10.382 1.00 94.19 89 PRO A N 1
ATOM 759 C CA . PRO A 1 89 ? 4.950 -14.838 -9.852 1.00 94.19 89 PRO A CA 1
ATOM 760 C C . PRO A 1 89 ? 5.256 -15.243 -8.407 1.00 94.19 89 PRO A C 1
ATOM 762 O O . PRO A 1 89 ? 4.346 -15.278 -7.590 1.00 94.19 89 PRO A O 1
ATOM 765 N N . HIS A 1 90 ? 6.529 -15.448 -8.060 1.00 94.81 90 HIS A N 1
ATOM 766 C CA . HIS A 1 90 ? 6.915 -15.844 -6.703 1.00 94.81 90 HIS A CA 1
ATOM 767 C C . HIS A 1 90 ? 6.616 -14.760 -5.649 1.00 94.81 90 HIS A C 1
ATOM 769 O O . HIS A 1 90 ? 6.146 -15.087 -4.563 1.00 94.81 90 HIS A O 1
ATOM 775 N N . LEU A 1 91 ? 6.814 -13.475 -5.973 1.00 95.44 91 LEU A N 1
ATOM 776 C CA . LEU A 1 91 ? 6.475 -12.353 -5.086 1.00 95.44 91 LEU A CA 1
ATOM 777 C C . LEU A 1 91 ? 4.965 -12.196 -4.934 1.00 95.44 91 LEU A C 1
ATOM 779 O O . LEU A 1 91 ? 4.476 -11.951 -3.832 1.00 95.44 91 LEU A O 1
ATOM 783 N N . ARG A 1 92 ? 4.215 -12.360 -6.030 1.00 95.25 92 ARG A N 1
ATOM 784 C CA . ARG A 1 92 ? 2.749 -12.360 -6.010 1.00 95.25 92 ARG A CA 1
ATOM 785 C C . ARG A 1 92 ? 2.225 -13.484 -5.121 1.00 95.25 92 ARG A C 1
ATOM 787 O O . ARG A 1 92 ? 1.403 -13.222 -4.251 1.00 95.25 92 ARG A O 1
ATOM 794 N N . ASP A 1 93 ? 2.717 -14.702 -5.313 1.00 96.31 93 ASP A N 1
ATOM 795 C CA . ASP A 1 93 ? 2.273 -15.877 -4.564 1.00 96.31 93 ASP A CA 1
ATOM 796 C C . ASP A 1 93 ? 2.633 -15.747 -3.075 1.00 96.31 93 ASP A C 1
ATOM 798 O O . ASP A 1 93 ? 1.792 -16.021 -2.218 1.00 96.31 93 ASP A O 1
ATOM 802 N N . SER A 1 94 ? 3.833 -15.239 -2.763 1.00 96.25 94 SER A N 1
ATOM 803 C CA . SER A 1 94 ? 4.259 -14.912 -1.394 1.00 96.25 94 SER A CA 1
ATOM 804 C C . S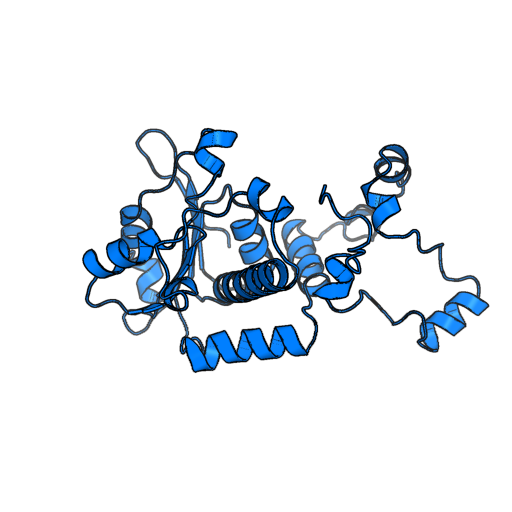ER A 1 94 ? 3.372 -13.837 -0.752 1.00 96.25 94 SER A C 1
ATOM 806 O O . SER A 1 94 ? 2.892 -14.003 0.373 1.00 96.25 94 SER A O 1
ATOM 808 N N . THR A 1 95 ? 3.070 -12.767 -1.494 1.00 96.38 95 THR A N 1
ATOM 809 C CA . THR A 1 95 ? 2.181 -11.686 -1.045 1.00 96.38 95 THR A CA 1
ATOM 810 C C . THR A 1 95 ? 0.783 -12.224 -0.747 1.00 96.38 95 THR A C 1
ATOM 812 O O . THR A 1 95 ? 0.255 -12.010 0.342 1.00 96.38 95 THR A O 1
ATOM 815 N N . CYS A 1 96 ? 0.191 -12.982 -1.674 1.00 95.69 96 CYS A N 1
ATOM 816 C CA . CYS A 1 96 ? -1.126 -13.586 -1.491 1.00 95.69 96 CYS A CA 1
ATOM 817 C C . CYS A 1 96 ? -1.154 -14.555 -0.303 1.00 95.69 96 CYS A C 1
ATOM 819 O O . CYS A 1 96 ? -2.075 -14.490 0.510 1.00 95.69 96 CYS A O 1
ATOM 821 N N . ALA A 1 97 ? -0.144 -15.420 -0.170 1.00 96.44 97 ALA A N 1
ATOM 822 C CA . ALA A 1 97 ? -0.050 -16.362 0.940 1.00 96.44 97 ALA A CA 1
ATOM 823 C C . ALA A 1 97 ? 0.074 -15.646 2.290 1.00 96.44 97 ALA A C 1
ATOM 825 O O . ALA A 1 97 ? -0.540 -16.078 3.264 1.00 96.44 97 ALA A O 1
ATOM 826 N N . THR A 1 98 ? 0.823 -14.544 2.347 1.00 95.75 98 THR A N 1
ATOM 827 C CA . THR A 1 98 ? 0.955 -13.721 3.551 1.00 95.75 98 THR A CA 1
ATOM 828 C C . THR A 1 98 ? -0.377 -13.066 3.924 1.00 95.75 98 THR A C 1
ATOM 830 O O . THR A 1 98 ? -0.844 -13.216 5.053 1.00 95.75 98 THR A O 1
ATOM 833 N N . LEU A 1 99 ? -1.046 -12.402 2.979 1.00 95.94 99 LEU A N 1
ATOM 834 C CA . LEU A 1 99 ? -2.338 -11.759 3.242 1.00 95.94 99 LEU A CA 1
ATOM 835 C C . LEU A 1 99 ? -3.394 -12.768 3.715 1.00 95.94 99 LEU A C 1
ATOM 837 O O . LEU A 1 99 ? -4.060 -12.536 4.725 1.00 95.94 99 LEU A O 1
ATOM 841 N N . ASP A 1 100 ? -3.504 -13.908 3.036 1.00 95.50 100 ASP A N 1
ATOM 842 C CA . ASP A 1 100 ? -4.482 -14.941 3.367 1.00 95.50 100 ASP A CA 1
ATOM 843 C C . ASP A 1 100 ? -4.119 -15.700 4.650 1.00 95.50 100 ASP A C 1
ATOM 845 O O . ASP A 1 100 ? -4.842 -15.646 5.639 1.00 95.50 100 ASP A O 1
ATOM 849 N N . ARG A 1 101 ? -2.974 -16.385 4.683 1.00 94.44 101 ARG A N 1
ATOM 850 C CA . ARG A 1 101 ? -2.673 -17.352 5.752 1.00 94.44 101 ARG A CA 1
ATOM 851 C C . ARG A 1 101 ? -2.155 -16.695 7.019 1.00 94.44 101 ARG A C 1
ATOM 853 O O . ARG A 1 101 ? -2.468 -17.159 8.110 1.00 94.44 101 ARG A O 1
ATOM 860 N N . LYS A 1 102 ? -1.341 -15.644 6.885 1.00 93.75 102 LYS A N 1
ATOM 861 C CA . LYS A 1 102 ? -0.696 -14.998 8.034 1.00 93.75 102 LYS A CA 1
ATOM 862 C C . LYS A 1 102 ? -1.625 -13.994 8.700 1.00 93.75 102 LYS A C 1
ATOM 864 O O . LYS A 1 102 ? -1.749 -13.996 9.920 1.00 93.75 102 LYS A O 1
ATOM 869 N N . TYR A 1 103 ? -2.293 -13.161 7.907 1.00 95.25 103 TYR A N 1
ATOM 870 C CA . TYR A 1 103 ? -3.196 -12.138 8.437 1.00 95.25 103 TYR A CA 1
ATOM 871 C C . TYR A 1 103 ? -4.667 -12.539 8.413 1.00 95.25 103 TYR A C 1
ATOM 873 O O . TYR A 1 103 ? -5.483 -11.893 9.074 1.00 95.25 103 TYR A O 1
ATOM 881 N N . GLY A 1 104 ? -5.042 -13.615 7.717 1.00 95.06 104 GLY A N 1
ATOM 882 C CA . GLY A 1 104 ? -6.441 -14.020 7.603 1.00 95.06 104 GLY A CA 1
ATOM 883 C C . GLY A 1 104 ? -7.277 -12.970 6.876 1.00 95.06 104 GLY A C 1
ATOM 884 O O . GLY A 1 104 ? -8.378 -12.672 7.335 1.00 95.06 104 GLY A O 1
ATOM 885 N N . LEU A 1 105 ? -6.733 -12.342 5.830 1.00 94.62 105 LEU A N 1
ATOM 886 C CA . LEU A 1 105 ? -7.392 -11.302 5.028 1.00 94.62 105 LEU A CA 1
ATOM 887 C C . LEU A 1 105 ? -8.089 -11.887 3.786 1.00 94.62 105 LEU A C 1
ATOM 889 O O . LEU A 1 105 ? -8.048 -11.293 2.711 1.00 94.62 105 LEU A O 1
ATOM 893 N N . HIS A 1 106 ? -8.701 -13.067 3.916 1.00 90.25 106 HIS A N 1
ATOM 894 C CA . HIS A 1 106 ? -9.526 -13.670 2.859 1.00 90.25 106 HIS A CA 1
ATOM 895 C C . HIS A 1 106 ? -10.974 -13.161 2.852 1.00 90.25 106 HIS A C 1
ATOM 897 O O . HIS A 1 106 ? -11.659 -13.292 1.840 1.00 90.25 106 HIS A O 1
ATOM 903 N N . GLU A 1 107 ? -11.442 -12.586 3.962 1.00 89.81 107 GLU A N 1
ATOM 904 C CA . GLU A 1 107 ? -12.756 -11.941 4.068 1.00 89.81 107 GLU A CA 1
ATOM 905 C C . GLU A 1 107 ? -12.654 -10.424 3.888 1.00 89.81 107 GLU A C 1
ATOM 907 O O . GLU A 1 107 ? -11.567 -9.861 3.807 1.00 89.81 107 GLU A O 1
ATOM 912 N N . ASP A 1 108 ? -13.795 -9.739 3.855 1.00 94.31 108 ASP A N 1
ATOM 913 C CA . ASP A 1 108 ? -13.846 -8.282 3.799 1.00 94.31 108 ASP A CA 1
ATOM 914 C C . ASP A 1 108 ? -13.218 -7.638 5.048 1.00 94.31 108 ASP A C 1
ATOM 916 O O . ASP A 1 108 ? -13.670 -7.849 6.172 1.00 94.31 108 ASP A O 1
ATOM 920 N N . TYR A 1 109 ? -12.226 -6.770 4.844 1.00 96.69 109 TYR A N 1
ATOM 921 C CA . TYR A 1 109 ? -11.534 -6.057 5.921 1.00 96.69 109 TYR A CA 1
ATOM 922 C C . TYR A 1 109 ? -11.395 -4.555 5.643 1.00 96.69 109 TYR A C 1
ATOM 924 O O . TYR A 1 109 ? -11.628 -4.064 4.527 1.00 96.69 109 TYR A O 1
ATOM 932 N N . LEU A 1 110 ? -11.019 -3.818 6.688 1.00 97.31 110 LEU A N 1
ATOM 933 C CA . LEU A 1 110 ? -10.702 -2.395 6.637 1.00 97.31 110 LEU A CA 1
ATOM 934 C C . LEU A 1 110 ? -9.182 -2.209 6.636 1.00 97.31 110 LEU A C 1
ATOM 936 O O . LEU A 1 110 ? -8.471 -2.895 7.362 1.00 97.31 110 LEU A O 1
ATOM 940 N N . ALA A 1 111 ? -8.677 -1.277 5.835 1.00 97.75 111 ALA A N 1
ATOM 941 C CA . ALA A 1 111 ? -7.261 -0.946 5.792 1.00 97.75 111 ALA A CA 1
ATOM 942 C C . ALA A 1 111 ? -6.997 0.502 6.216 1.00 97.75 111 ALA A C 1
ATOM 944 O O . ALA A 1 111 ? -7.644 1.431 5.725 1.00 97.75 111 ALA A O 1
ATOM 945 N N . LEU A 1 112 ? -6.017 0.678 7.101 1.00 97.75 112 LEU A N 1
ATOM 946 C CA . LEU A 1 112 ? -5.484 1.961 7.542 1.00 97.75 112 LEU A CA 1
ATOM 947 C C . LEU A 1 112 ? -4.096 2.165 6.930 1.00 97.75 112 LEU A C 1
ATOM 949 O O . LEU A 1 112 ? -3.220 1.323 7.104 1.00 97.75 112 LEU A O 1
ATOM 953 N N . SER A 1 113 ? -3.880 3.283 6.238 1.00 96.25 113 SER A N 1
ATOM 954 C CA . SER A 1 113 ? -2.561 3.688 5.735 1.00 96.25 113 SER A CA 1
ATOM 955 C C . SER A 1 113 ? -2.029 4.853 6.563 1.00 96.25 113 SER A C 1
ATOM 957 O O . SER A 1 113 ? -2.367 6.011 6.304 1.00 96.25 113 SER A O 1
ATOM 959 N N . VAL A 1 114 ? -1.180 4.547 7.542 1.00 93.56 114 VAL A N 1
ATOM 960 C CA . VAL A 1 114 ? -0.654 5.499 8.525 1.00 93.56 114 VAL A CA 1
ATOM 961 C C . VAL A 1 114 ? 0.781 5.879 8.165 1.00 93.56 114 VAL A C 1
ATOM 963 O O . VAL A 1 114 ? 1.680 5.048 8.233 1.00 93.56 114 VAL A O 1
ATOM 966 N N . ARG A 1 115 ? 1.008 7.147 7.807 1.00 88.12 115 ARG A N 1
ATOM 967 C CA . ARG A 1 115 ? 2.342 7.691 7.487 1.00 88.12 115 ARG A CA 1
ATOM 968 C C . ARG A 1 115 ? 2.852 8.563 8.636 1.00 88.12 115 ARG A C 1
ATOM 970 O O . ARG A 1 115 ? 2.162 9.513 9.003 1.00 88.12 115 ARG A O 1
ATOM 977 N N . ARG A 1 116 ? 4.048 8.274 9.160 1.00 82.19 116 ARG A N 1
ATOM 978 C CA . ARG A 1 116 ? 4.674 8.969 10.308 1.00 82.19 116 ARG A CA 1
ATOM 979 C C . ARG A 1 116 ? 6.165 9.312 10.142 1.00 82.19 116 ARG A C 1
ATOM 981 O O . ARG A 1 116 ? 6.669 10.061 10.971 1.00 82.19 116 ARG A O 1
ATOM 988 N N . GLY A 1 117 ? 6.856 8.814 9.111 1.00 73.69 117 GLY A N 1
ATOM 989 C CA . GLY A 1 117 ? 8.322 8.885 8.965 1.00 73.69 117 GLY A CA 1
ATOM 990 C C . GLY A 1 117 ? 8.947 10.262 8.704 1.00 73.69 117 GLY A C 1
ATOM 991 O O . GLY A 1 117 ? 8.653 11.245 9.372 1.00 73.69 117 GLY A O 1
ATOM 992 N N . ASP A 1 118 ? 9.868 10.364 7.750 1.00 64.94 118 ASP A N 1
ATOM 993 C CA . ASP A 1 118 ? 10.672 11.578 7.490 1.00 64.94 118 ASP A CA 1
ATOM 994 C C . ASP A 1 118 ? 9.902 12.751 6.848 1.00 64.94 118 ASP A C 1
ATOM 996 O O . ASP A 1 118 ? 10.430 13.845 6.638 1.00 64.94 118 ASP A O 1
ATOM 1000 N N . LYS A 1 119 ? 8.615 12.564 6.551 1.00 65.56 119 LYS A N 1
ATOM 1001 C CA . LYS A 1 119 ? 7.839 13.551 5.796 1.00 65.56 119 LYS A CA 1
ATOM 1002 C C . LYS A 1 119 ? 7.617 14.856 6.569 1.00 65.56 119 LYS A C 1
ATOM 1004 O O . LYS A 1 119 ? 7.579 15.926 5.968 1.00 65.56 119 LYS A O 1
ATOM 1009 N N . LYS A 1 120 ? 7.509 14.803 7.900 1.00 58.81 120 LYS A N 1
ATOM 1010 C CA . LYS A 1 120 ? 7.361 16.005 8.737 1.00 58.81 120 LYS A CA 1
ATOM 1011 C C . LYS A 1 120 ? 8.609 16.882 8.724 1.00 58.81 120 LYS A C 1
ATOM 1013 O O . LYS A 1 120 ? 8.479 18.099 8.671 1.00 58.81 120 LYS A O 1
ATOM 1018 N N . THR A 1 121 ? 9.798 16.284 8.767 1.00 58.75 121 THR A N 1
ATOM 1019 C CA . THR A 1 121 ? 11.061 17.036 8.798 1.00 58.75 121 THR A CA 1
ATOM 1020 C C . THR A 1 121 ? 11.419 17.619 7.434 1.00 58.75 121 THR A C 1
ATOM 1022 O O . THR A 1 121 ? 12.047 18.672 7.382 1.00 58.75 121 THR A O 1
ATOM 1025 N N . ILE A 1 122 ? 11.004 16.971 6.342 1.00 59.03 122 ILE A N 1
ATOM 1026 C CA . ILE A 1 122 ? 11.343 17.390 4.974 1.00 59.03 122 ILE A CA 1
ATOM 1027 C C . ILE A 1 122 ? 10.272 18.310 4.365 1.00 59.03 122 ILE A C 1
ATOM 1029 O O . ILE A 1 122 ? 10.610 19.251 3.652 1.00 59.03 122 ILE A O 1
ATOM 1033 N N . GLU A 1 123 ? 8.987 18.069 4.644 1.00 60.81 123 GLU A N 1
ATOM 1034 C CA . GLU A 1 123 ? 7.869 18.720 3.940 1.00 60.81 123 GLU A CA 1
ATOM 1035 C C . GLU A 1 123 ? 6.935 19.528 4.861 1.00 60.81 123 GLU A C 1
ATOM 1037 O O . GLU A 1 123 ? 5.872 19.954 4.415 1.00 60.81 123 GLU A O 1
ATOM 1042 N N . ASN A 1 124 ? 7.291 19.738 6.140 1.00 62.66 124 ASN A N 1
ATOM 1043 C CA . ASN A 1 124 ? 6.413 20.352 7.157 1.00 62.66 124 ASN A CA 1
ATOM 1044 C C . ASN A 1 124 ? 5.026 19.689 7.229 1.00 62.66 124 ASN A C 1
ATOM 1046 O O . ASN A 1 124 ? 4.011 20.336 7.481 1.00 62.66 124 ASN A O 1
ATOM 1050 N N . PHE A 1 125 ? 4.980 18.384 6.970 1.00 68.25 125 PHE A N 1
ATOM 1051 C CA . PHE A 1 125 ? 3.734 17.646 6.886 1.00 68.25 125 PHE A CA 1
ATOM 1052 C C . PHE A 1 125 ? 3.091 17.469 8.271 1.00 68.25 125 PHE A C 1
ATOM 1054 O O . PHE A 1 125 ? 3.730 16.962 9.199 1.00 68.25 125 PHE A O 1
ATOM 1061 N N . GLU A 1 126 ? 1.818 17.845 8.405 1.00 71.25 126 GLU A N 1
ATOM 1062 C CA . GLU A 1 126 ? 1.037 17.586 9.613 1.00 71.25 126 GLU A CA 1
ATOM 1063 C C . GLU A 1 126 ? 0.436 16.179 9.562 1.00 71.25 126 GLU A C 1
ATOM 1065 O O . GLU A 1 126 ? -0.334 15.825 8.666 1.00 71.25 126 GLU A O 1
ATOM 1070 N N . TYR A 1 127 ? 0.813 15.344 10.527 1.00 77.06 127 TYR A N 1
ATOM 1071 C CA . TYR A 1 127 ? 0.294 13.989 10.609 1.00 77.06 127 TYR A CA 1
ATOM 1072 C C . TYR A 1 127 ? -1.137 13.972 11.135 1.00 77.06 127 TYR A C 1
ATOM 1074 O O . TYR A 1 127 ? -1.409 14.540 12.189 1.00 77.06 127 TYR A O 1
ATOM 1082 N N . ALA A 1 128 ? -2.008 13.205 10.474 1.00 83.12 128 ALA A N 1
ATOM 1083 C CA . ALA A 1 128 ? -3.328 12.884 11.010 1.00 83.12 128 ALA A CA 1
ATOM 1084 C C . ALA A 1 128 ? -3.213 12.260 12.414 1.00 83.12 128 ALA A C 1
ATOM 1086 O O . ALA A 1 128 ? -2.290 11.477 12.691 1.00 83.12 128 ALA A O 1
ATOM 1087 N N . ASN A 1 129 ? -4.142 12.583 13.312 1.00 88.06 129 ASN A N 1
ATOM 1088 C CA . ASN A 1 129 ? -4.166 11.989 14.642 1.00 88.06 129 ASN A CA 1
ATOM 1089 C C . ASN A 1 129 ? -4.573 10.508 14.524 1.00 88.06 129 ASN A C 1
ATOM 1091 O O . ASN A 1 129 ? -5.418 10.160 13.703 1.00 88.06 129 ASN A O 1
ATOM 1095 N N . LEU A 1 130 ? -3.988 9.608 15.326 1.00 89.94 130 LEU A N 1
ATOM 1096 C CA . LEU A 1 130 ? -4.409 8.196 15.334 1.00 89.94 130 LEU A CA 1
ATOM 1097 C C . LEU A 1 130 ? -5.903 8.059 15.653 1.00 89.94 130 LEU A C 1
ATOM 1099 O O . LEU A 1 130 ? -6.588 7.222 15.064 1.00 89.94 130 LEU A O 1
ATOM 1103 N N . ASN A 1 131 ? -6.421 8.929 16.524 1.00 92.12 131 ASN A N 1
ATOM 1104 C CA . ASN A 1 131 ? -7.836 8.953 16.865 1.00 92.12 131 ASN A CA 1
ATOM 1105 C C . ASN A 1 131 ? -8.728 9.283 15.657 1.00 92.12 131 ASN A C 1
ATOM 1107 O O . ASN A 1 131 ? -9.852 8.795 15.589 1.00 92.12 131 ASN A O 1
ATOM 1111 N N . ASP A 1 132 ? -8.231 10.028 14.668 1.00 92.25 132 ASP A N 1
ATOM 1112 C CA . ASP A 1 132 ? -9.002 10.335 13.462 1.00 92.25 132 ASP A CA 1
ATOM 1113 C C . ASP A 1 132 ? -9.275 9.073 12.643 1.00 92.25 132 ASP A C 1
ATOM 1115 O O . ASP A 1 132 ? -10.398 8.860 12.188 1.00 92.25 132 ASP A O 1
ATOM 1119 N N . TYR A 1 133 ? -8.287 8.183 12.511 1.00 94.69 133 TYR A N 1
ATOM 1120 C CA . TYR A 1 133 ? -8.478 6.891 11.845 1.00 94.69 133 TYR A CA 1
ATOM 1121 C C . TYR A 1 133 ? -9.539 6.045 12.555 1.00 94.69 133 TYR A C 1
ATOM 1123 O O . TYR A 1 133 ? -10.365 5.413 11.892 1.00 94.69 133 TYR A O 1
ATOM 1131 N N . LEU A 1 134 ? -9.539 6.050 13.892 1.00 95.12 134 LEU A N 1
ATOM 1132 C CA . LEU A 1 134 ? -10.522 5.327 14.702 1.00 95.12 134 LEU A CA 1
ATOM 1133 C C . LEU A 1 134 ? -11.925 5.910 14.521 1.00 95.12 134 LEU A C 1
ATOM 1135 O O . LEU A 1 134 ? -12.841 5.169 14.169 1.00 95.12 134 LEU A O 1
ATOM 1139 N N . ILE A 1 135 ? -12.071 7.232 14.652 1.00 93.88 135 ILE A N 1
ATOM 1140 C CA . ILE A 1 135 ? -13.341 7.939 14.435 1.00 93.88 135 ILE A CA 1
ATOM 1141 C C . ILE A 1 135 ? -13.887 7.630 13.041 1.00 93.88 135 ILE A C 1
ATOM 1143 O O . ILE A 1 135 ? -15.063 7.302 12.899 1.00 93.88 135 ILE A O 1
ATOM 1147 N N . GLN A 1 136 ? -13.045 7.695 12.003 1.00 93.06 136 GLN A N 1
ATOM 1148 C CA . GLN A 1 136 ? -13.469 7.384 10.637 1.00 93.06 136 GLN A CA 1
ATOM 1149 C C . GLN A 1 136 ? -13.877 5.923 10.465 1.00 93.06 136 GLN A C 1
ATOM 1151 O O . GLN A 1 136 ? -14.821 5.636 9.728 1.00 93.06 136 GLN A O 1
ATOM 1156 N N . SER A 1 137 ? -13.195 5.008 11.152 1.00 95.06 137 SER A N 1
ATOM 1157 C CA . SER A 1 137 ? -13.531 3.586 11.134 1.00 95.06 137 SER A CA 1
ATOM 1158 C C . SER A 1 137 ? -14.891 3.325 11.786 1.00 95.06 137 SER A C 1
ATOM 1160 O O . SER A 1 137 ? -15.631 2.475 11.306 1.00 95.06 137 SER A O 1
ATOM 1162 N N . GLU A 1 138 ? -15.269 4.080 12.820 1.00 94.19 138 GLU A N 1
ATOM 1163 C CA . GLU A 1 138 ? -16.540 3.937 13.554 1.00 94.19 138 GLU A CA 1
ATOM 1164 C C . GLU A 1 138 ? -17.755 4.533 12.833 1.00 94.19 138 GLU A C 1
ATOM 1166 O O . GLU A 1 138 ? -18.895 4.309 13.247 1.00 94.19 138 GLU A O 1
ATOM 1171 N N . LEU A 1 139 ? -17.547 5.280 11.745 1.00 92.12 139 LEU A N 1
ATOM 1172 C CA . LEU A 1 139 ? -18.645 5.945 11.056 1.00 92.12 139 LEU A CA 1
ATOM 1173 C C . LEU A 1 139 ? -19.691 4.936 10.547 1.00 92.12 139 LEU A C 1
ATOM 1175 O O . LEU A 1 139 ? -19.325 3.929 9.931 1.00 92.12 139 LEU A O 1
ATOM 1179 N N . PRO A 1 140 ? -21.002 5.217 10.694 1.00 90.38 140 PRO A N 1
ATOM 1180 C CA . PRO A 1 140 ? -22.054 4.282 10.295 1.00 90.38 140 PRO A CA 1
ATOM 1181 C C . PRO A 1 140 ? -21.956 3.804 8.840 1.00 90.38 140 PRO A C 1
ATOM 1183 O O . PRO A 1 140 ? -22.237 2.646 8.551 1.00 90.38 140 PRO A O 1
ATOM 1186 N N . GLN A 1 141 ? -21.541 4.663 7.907 1.00 88.94 141 GLN A N 1
ATOM 1187 C CA . GLN A 1 141 ? -21.359 4.298 6.498 1.00 88.94 141 GLN A CA 1
ATOM 1188 C C . GLN A 1 141 ? -20.167 3.366 6.242 1.00 88.94 141 GLN A C 1
ATOM 1190 O O . GLN A 1 141 ? -20.171 2.657 5.236 1.00 88.94 141 GLN A O 1
ATOM 1195 N N . VAL A 1 142 ? -19.162 3.368 7.125 1.00 90.38 142 VAL A N 1
ATOM 1196 C CA . VAL A 1 142 ? -18.049 2.412 7.102 1.00 90.38 142 VAL A CA 1
ATOM 1197 C C . VAL A 1 142 ? -18.508 1.105 7.733 1.00 90.38 142 VAL A C 1
ATOM 1199 O O . VAL A 1 142 ? -18.421 0.065 7.089 1.00 90.38 142 VAL A O 1
ATOM 1202 N N . GLN A 1 143 ? -19.097 1.166 8.928 1.00 92.06 143 GLN A N 1
ATOM 1203 C CA . GLN A 1 143 ? -19.554 -0.011 9.668 1.00 92.06 143 GLN A CA 1
ATOM 1204 C C . GLN A 1 143 ? -20.608 -0.821 8.902 1.00 92.06 143 GLN A C 1
ATOM 1206 O O . GLN A 1 143 ? -20.505 -2.036 8.829 1.00 92.06 143 GLN A O 1
ATOM 1211 N N . ARG A 1 144 ? -21.548 -0.171 8.198 1.00 91.25 144 ARG A N 1
ATOM 1212 C CA . ARG A 1 144 ? -22.543 -0.850 7.336 1.00 91.25 144 ARG A CA 1
ATOM 1213 C C . ARG A 1 144 ? -21.942 -1.654 6.177 1.00 91.25 144 ARG A C 1
ATOM 1215 O O . ARG A 1 144 ? -22.674 -2.375 5.504 1.00 91.25 144 ARG A O 1
ATOM 1222 N N . ARG A 1 145 ? -20.647 -1.500 5.875 1.00 89.50 145 ARG A N 1
ATOM 1223 C CA . ARG A 1 145 ? -19.959 -2.335 4.879 1.00 89.50 145 ARG A CA 1
ATOM 1224 C C . ARG A 1 145 ? -19.580 -3.704 5.441 1.00 89.50 145 ARG A C 1
ATOM 1226 O O . ARG A 1 145 ? -19.221 -4.567 4.644 1.00 89.50 145 ARG A O 1
ATOM 1233 N N . PHE A 1 146 ? -19.672 -3.910 6.748 1.00 91.50 146 PHE A N 1
ATOM 1234 C CA . PHE A 1 146 ? -19.267 -5.132 7.426 1.00 91.50 146 PHE A CA 1
ATOM 1235 C C . PHE A 1 146 ? -20.441 -5.694 8.236 1.00 91.50 146 PHE A C 1
ATOM 1237 O O . PHE A 1 146 ? -21.329 -4.950 8.649 1.00 91.50 146 PHE A O 1
ATOM 1244 N N . ASN A 1 147 ? -20.476 -7.017 8.407 1.00 85.31 147 ASN A N 1
ATOM 1245 C CA . ASN A 1 147 ? -21.501 -7.671 9.228 1.00 85.31 147 ASN A CA 1
ATOM 1246 C C . ASN A 1 147 ? -21.153 -7.597 10.724 1.00 85.31 147 ASN A C 1
ATOM 1248 O O . ASN A 1 147 ? -22.050 -7.461 11.547 1.00 85.31 147 ASN A O 1
ATOM 1252 N N . ASP A 1 148 ? -19.855 -7.619 11.034 1.00 85.50 148 ASP A N 1
ATOM 1253 C CA . ASP A 1 148 ? -19.265 -7.535 12.371 1.00 85.50 148 ASP A CA 1
ATOM 1254 C C . ASP A 1 148 ? -18.131 -6.495 12.380 1.00 85.50 148 ASP A C 1
ATOM 1256 O O . ASP A 1 148 ? -17.803 -5.921 11.336 1.00 85.50 148 ASP A O 1
ATOM 1260 N N . VAL A 1 149 ? -17.507 -6.258 13.544 1.00 81.88 149 VAL A N 1
ATOM 1261 C CA . VAL A 1 149 ? -16.286 -5.437 13.630 1.00 81.88 149 VAL A CA 1
ATOM 1262 C C . VAL A 1 149 ? -15.236 -6.046 12.697 1.00 81.88 149 VAL A C 1
ATOM 1264 O O . VAL A 1 149 ? -14.806 -7.180 12.933 1.00 81.88 149 VAL A O 1
ATOM 1267 N N . PRO A 1 150 ? -14.820 -5.337 11.634 1.00 88.06 150 PRO A N 1
ATOM 1268 C CA . PRO A 1 150 ? -13.926 -5.924 10.660 1.00 88.06 150 PRO A CA 1
ATOM 1269 C C . PRO A 1 150 ? -12.544 -6.125 11.265 1.00 88.06 150 PRO A C 1
ATOM 1271 O O . PRO A 1 150 ? -12.097 -5.374 12.135 1.00 88.06 150 PRO A O 1
ATOM 1274 N N . LYS A 1 151 ? -11.819 -7.094 10.714 1.00 96.31 151 LYS A N 1
ATOM 1275 C CA . LYS A 1 151 ? -10.367 -7.106 10.845 1.00 96.31 151 LYS A CA 1
ATOM 1276 C C . LYS A 1 151 ? -9.801 -5.824 10.232 1.00 96.31 151 LYS A C 1
ATOM 1278 O O . LYS A 1 151 ? -10.288 -5.358 9.198 1.00 96.31 151 LYS A O 1
ATOM 1283 N N . ILE A 1 152 ? -8.783 -5.257 10.870 1.00 97.94 152 ILE A N 1
ATOM 1284 C CA . ILE A 1 152 ? -8.168 -4.005 10.441 1.00 97.94 152 ILE A CA 1
ATOM 1285 C C . ILE A 1 152 ? -6.701 -4.245 10.122 1.00 97.94 152 ILE A C 1
ATOM 1287 O O . ILE A 1 152 ? -5.902 -4.534 11.011 1.00 97.94 152 ILE A O 1
ATOM 1291 N N . PHE A 1 153 ? -6.347 -4.103 8.849 1.00 98.25 153 PHE A N 1
ATOM 1292 C CA . PHE A 1 153 ? -4.956 -4.094 8.423 1.00 98.25 153 PHE A CA 1
ATOM 1293 C C . PHE A 1 153 ? -4.373 -2.688 8.561 1.00 98.25 153 PHE A C 1
ATOM 1295 O O . PHE A 1 153 ? -4.951 -1.731 8.047 1.00 98.25 153 PHE A O 1
ATOM 1302 N N . VAL A 1 154 ? -3.225 -2.553 9.219 1.00 97.75 154 VAL A N 1
ATOM 1303 C CA . VAL A 1 154 ? -2.526 -1.272 9.374 1.00 97.75 154 VAL A CA 1
ATOM 1304 C C . VAL A 1 154 ? -1.216 -1.319 8.595 1.00 97.75 154 VAL A C 1
ATOM 1306 O O . VAL A 1 154 ? -0.267 -1.989 9.001 1.00 97.75 154 VAL A O 1
ATOM 1309 N N . ALA A 1 155 ? -1.164 -0.589 7.482 1.00 96.81 155 ALA A N 1
ATOM 1310 C CA . ALA A 1 155 ? 0.072 -0.298 6.770 1.00 96.81 155 ALA A CA 1
ATOM 1311 C C . ALA A 1 155 ? 0.717 0.934 7.399 1.00 96.81 155 ALA A C 1
ATOM 1313 O O . ALA A 1 155 ? 0.095 2.002 7.454 1.00 96.81 155 ALA A O 1
ATOM 1314 N N . THR A 1 156 ? 1.955 0.804 7.858 1.00 93.56 156 THR A N 1
ATOM 1315 C CA . THR A 1 156 ? 2.673 1.939 8.425 1.00 93.56 156 THR A CA 1
ATOM 1316 C C . THR A 1 156 ? 4.173 1.817 8.242 1.00 93.56 156 THR A C 1
ATOM 1318 O O . THR A 1 156 ? 4.751 0.731 8.168 1.00 93.56 156 THR A O 1
ATOM 1321 N N . ASP A 1 157 ? 4.806 2.975 8.143 1.00 89.31 157 ASP A N 1
ATOM 1322 C CA . ASP A 1 157 ? 6.248 3.098 8.197 1.00 89.31 157 ASP A CA 1
ATOM 1323 C C . ASP A 1 157 ? 6.782 3.171 9.630 1.00 89.31 157 ASP A C 1
ATOM 1325 O O . ASP A 1 157 ? 7.972 2.946 9.800 1.00 89.31 157 ASP A O 1
ATOM 1329 N N . ASP A 1 158 ? 5.935 3.446 10.627 1.00 88.38 158 ASP A N 1
ATOM 1330 C CA . ASP A 1 158 ? 6.294 3.579 12.041 1.00 88.38 158 ASP A CA 1
ATOM 1331 C C . ASP A 1 158 ? 5.524 2.565 12.892 1.00 88.38 158 ASP A C 1
ATOM 1333 O O . ASP A 1 158 ? 4.332 2.719 13.167 1.00 88.38 158 ASP A O 1
ATOM 1337 N N . CYS A 1 159 ? 6.216 1.519 13.337 1.00 90.38 159 CYS A N 1
ATOM 1338 C CA . CYS A 1 159 ? 5.585 0.424 14.068 1.00 90.38 159 CYS A CA 1
ATOM 1339 C C . CYS A 1 159 ? 5.137 0.798 15.491 1.00 90.38 159 CYS A C 1
ATOM 1341 O O . CYS A 1 159 ? 4.351 0.059 16.090 1.00 90.38 159 CYS A O 1
ATOM 1343 N N . SER A 1 160 ? 5.562 1.952 16.021 1.00 89.31 160 SER A N 1
ATOM 1344 C CA . SER A 1 160 ? 5.158 2.416 17.355 1.00 89.31 160 SER A CA 1
ATOM 1345 C C . SER A 1 160 ? 3.664 2.753 17.462 1.00 89.31 160 SER A C 1
ATOM 1347 O O . SER A 1 160 ? 3.117 2.763 18.562 1.00 89.31 160 SER A O 1
ATOM 1349 N N . VAL A 1 161 ? 2.963 2.935 16.334 1.00 91.94 161 VAL A N 1
ATOM 1350 C CA . VAL A 1 161 ? 1.517 3.231 16.321 1.00 91.94 161 VAL A CA 1
ATOM 1351 C C . VAL A 1 161 ? 0.645 2.019 16.667 1.00 91.94 161 VAL A C 1
ATOM 1353 O O . VAL A 1 161 ? -0.524 2.175 17.024 1.00 91.94 161 VAL A O 1
ATOM 1356 N N . MET A 1 162 ? 1.176 0.798 16.536 1.00 95.00 162 MET A N 1
ATOM 1357 C CA . MET A 1 162 ? 0.393 -0.430 16.713 1.00 95.00 162 MET A CA 1
ATOM 1358 C C . MET A 1 162 ? -0.081 -0.631 18.164 1.00 95.00 162 MET A C 1
ATOM 1360 O O . MET A 1 162 ? -1.277 -0.883 18.353 1.00 95.00 162 MET A O 1
ATOM 1364 N N . PRO A 1 163 ? 0.779 -0.487 19.197 1.00 94.50 163 PRO A N 1
ATOM 1365 C CA . PRO A 1 163 ? 0.337 -0.452 20.591 1.00 94.50 163 PRO A CA 1
ATOM 1366 C C . PRO A 1 163 ? -0.766 0.575 20.853 1.00 94.50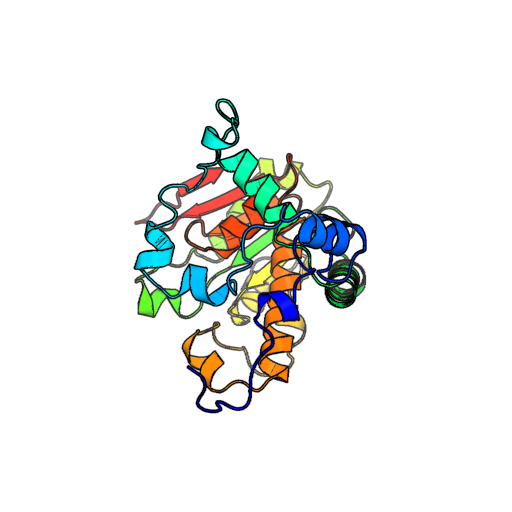 163 PRO A C 1
ATOM 1368 O O . PRO A 1 163 ? -1.747 0.249 21.518 1.00 94.50 163 PRO A O 1
ATOM 1371 N N . ASP A 1 164 ? -0.660 1.780 20.290 1.00 93.81 164 ASP A N 1
ATOM 1372 C CA . ASP A 1 164 ? -1.652 2.838 20.496 1.00 93.81 164 ASP A CA 1
ATOM 1373 C C . ASP A 1 164 ? -3.028 2.440 19.960 1.00 93.81 164 ASP A C 1
ATOM 1375 O O . ASP A 1 164 ? -4.020 2.561 20.682 1.00 93.81 164 ASP A O 1
ATOM 1379 N N . PHE A 1 165 ? -3.115 1.895 18.743 1.00 96.19 165 PHE A N 1
ATOM 1380 C CA . PHE A 1 165 ? -4.383 1.390 18.204 1.00 96.19 165 PHE A CA 1
ATOM 1381 C C . PHE A 1 165 ? -5.011 0.317 19.099 1.00 96.19 165 PHE A C 1
ATOM 1383 O O . PHE A 1 165 ? -6.199 0.395 19.428 1.00 96.19 165 PHE A O 1
ATOM 1390 N N . ARG A 1 166 ? -4.204 -0.653 19.544 1.00 96.25 166 ARG A N 1
ATOM 1391 C CA . ARG A 1 166 ? -4.646 -1.757 20.411 1.00 96.25 166 ARG A CA 1
ATOM 1392 C C . ARG A 1 166 ? -5.110 -1.262 21.781 1.00 96.25 166 ARG A C 1
ATOM 1394 O O . ARG A 1 166 ? -6.118 -1.743 22.287 1.00 96.25 166 ARG A O 1
ATOM 1401 N N . ASN A 1 167 ? -4.440 -0.259 22.344 1.00 96.31 167 ASN A N 1
ATOM 1402 C CA . ASN A 1 167 ? -4.823 0.351 23.615 1.00 96.31 167 ASN A CA 1
ATOM 1403 C C . ASN A 1 167 ? -6.136 1.142 23.505 1.00 96.31 167 ASN A C 1
ATOM 1405 O O . ASN A 1 167 ? -6.981 1.062 24.395 1.00 96.31 167 ASN A O 1
ATOM 1409 N N . HIS A 1 168 ? -6.338 1.879 22.409 1.00 95.81 168 HIS A N 1
ATOM 1410 C CA . HIS A 1 168 ? -7.554 2.672 22.205 1.00 95.81 168 HIS A CA 1
ATOM 1411 C C . HIS A 1 168 ? -8.780 1.812 21.871 1.00 95.81 168 HIS A C 1
ATOM 1413 O O . HIS A 1 168 ? -9.905 2.203 22.196 1.00 95.81 168 HIS A O 1
ATOM 1419 N N . ARG A 1 169 ? -8.597 0.669 21.198 1.00 95.75 169 ARG A N 1
ATOM 1420 C CA . ARG A 1 169 ? -9.674 -0.261 20.821 1.00 95.75 169 ARG A CA 1
ATOM 1421 C C . ARG A 1 169 ? -9.256 -1.718 21.079 1.00 95.75 169 ARG A C 1
ATOM 1423 O O . ARG A 1 169 ? -9.013 -2.464 20.134 1.00 95.75 169 ARG A O 1
ATOM 1430 N N . PRO A 1 170 ? -9.244 -2.170 22.348 1.00 96.00 170 PRO A N 1
ATOM 1431 C CA . PRO A 1 170 ? -8.739 -3.500 22.715 1.00 96.00 170 PRO A CA 1
ATOM 1432 C C . PRO A 1 170 ? -9.601 -4.668 22.217 1.00 96.00 170 PRO A C 1
ATOM 1434 O O . PRO A 1 170 ? -9.153 -5.809 22.220 1.00 96.00 170 PRO A O 1
ATOM 1437 N N . HIS A 1 171 ? -10.839 -4.400 21.797 1.00 95.19 171 HIS A N 1
ATOM 1438 C CA . HIS A 1 171 ? -11.754 -5.403 21.246 1.00 95.19 171 HIS A CA 1
ATOM 1439 C C . HIS A 1 171 ? -11.677 -5.513 19.714 1.00 95.19 171 HIS A C 1
ATOM 1441 O O . HIS A 1 171 ? -12.387 -6.326 19.128 1.00 95.19 171 HIS A O 1
ATOM 1447 N N . TRP A 1 172 ? -10.863 -4.682 19.053 1.00 96.19 172 TRP A N 1
ATOM 1448 C CA . TRP A 1 172 ? -10.669 -4.724 17.603 1.00 96.19 172 TRP A CA 1
ATOM 1449 C C . TRP A 1 172 ? -9.488 -5.624 17.243 1.00 96.19 172 TRP A C 1
ATOM 1451 O O . TRP A 1 172 ? -8.518 -5.739 17.993 1.00 96.19 172 TRP A O 1
ATOM 1461 N N . VAL A 1 173 ? -9.548 -6.240 16.062 1.00 96.81 173 VAL A N 1
ATOM 1462 C CA . VAL A 1 173 ? -8.488 -7.125 15.566 1.00 96.81 173 VAL A CA 1
ATOM 1463 C C . VAL A 1 173 ? -7.596 -6.355 14.596 1.00 96.81 173 VAL A C 1
ATOM 1465 O O . VAL A 1 173 ? -7.894 -6.273 13.403 1.00 96.81 173 VAL A O 1
ATOM 1468 N N . PHE A 1 174 ? -6.501 -5.795 15.113 1.00 97.44 174 PHE A N 1
ATOM 1469 C CA . PHE A 1 174 ? -5.479 -5.116 14.311 1.00 97.44 174 PHE A CA 1
ATOM 1470 C C . PHE A 1 174 ? -4.349 -6.065 13.909 1.00 97.44 174 PHE A C 1
ATOM 1472 O O . PHE A 1 174 ? -3.722 -6.683 14.775 1.00 97.44 174 PHE A O 1
ATOM 1479 N N . VAL A 1 175 ? -4.045 -6.104 12.612 1.00 97.25 175 VAL A N 1
ATOM 1480 C CA . VAL A 1 175 ? -2.929 -6.860 12.023 1.00 97.25 175 VAL A CA 1
ATOM 1481 C C . VAL A 1 175 ? -2.028 -5.935 11.203 1.00 97.25 175 VAL A C 1
ATOM 1483 O O . VAL A 1 175 ? -2.517 -5.014 10.547 1.00 97.25 175 VAL A O 1
ATOM 1486 N N . SER A 1 176 ? -0.714 -6.157 11.234 1.00 96.31 176 SER A N 1
ATOM 1487 C CA . SER A 1 176 ? 0.257 -5.360 10.474 1.00 96.31 176 SER A CA 1
ATOM 1488 C C . SER A 1 176 ? 1.520 -6.154 10.136 1.00 96.31 176 SER A C 1
ATOM 1490 O O . SER A 1 176 ? 1.898 -7.076 10.856 1.00 96.31 176 SER A O 1
ATOM 1492 N N . GLU A 1 177 ? 2.235 -5.734 9.088 1.00 94.12 177 GLU A N 1
ATOM 1493 C CA . GLU A 1 177 ? 3.618 -6.169 8.838 1.00 94.12 177 GLU A CA 1
ATOM 1494 C C . GLU A 1 177 ? 4.569 -5.805 9.990 1.00 94.12 177 GLU A C 1
ATOM 1496 O O . GLU A 1 177 ? 5.582 -6.469 10.192 1.00 94.12 177 GLU A O 1
ATOM 1501 N N . CYS A 1 178 ? 4.214 -4.811 10.809 1.00 91.00 178 CYS A N 1
ATOM 1502 C CA . CYS A 1 178 ? 4.944 -4.477 12.029 1.00 91.00 178 CYS A CA 1
ATOM 1503 C C . CYS A 1 178 ? 4.905 -5.569 13.108 1.00 91.00 178 CYS A C 1
ATOM 1505 O O . CYS A 1 178 ? 5.770 -5.575 13.976 1.00 91.00 178 CYS A O 1
ATOM 1507 N N . ASP A 1 179 ? 3.962 -6.515 13.049 1.00 89.00 179 ASP A N 1
ATOM 1508 C CA . ASP A 1 179 ? 3.877 -7.616 14.019 1.00 89.00 179 ASP A CA 1
ATOM 1509 C C . ASP A 1 179 ? 4.949 -8.704 13.792 1.00 89.00 179 ASP A C 1
ATOM 1511 O O . ASP A 1 179 ? 4.969 -9.699 14.507 1.00 89.00 179 ASP A O 1
ATOM 1515 N N . GLN A 1 180 ? 5.805 -8.562 12.769 1.00 76.62 180 GLN A N 1
ATOM 1516 C CA . GLN A 1 180 ? 6.853 -9.536 12.415 1.00 76.62 180 GLN A CA 1
ATOM 1517 C C . GLN A 1 180 ? 8.228 -9.234 12.999 1.00 76.62 180 GLN A C 1
ATOM 1519 O O . GLN A 1 180 ? 9.127 -10.070 12.919 1.00 76.62 180 GLN A O 1
ATOM 1524 N N . HIS A 1 181 ? 8.435 -8.022 13.497 1.00 66.25 181 HIS A N 1
ATOM 1525 C CA . HIS A 1 181 ? 9.742 -7.593 13.956 1.00 66.25 181 HIS A CA 1
ATOM 1526 C C . HIS A 1 181 ? 9.715 -7.529 15.478 1.00 66.25 181 HIS A C 1
ATOM 1528 O O . HIS A 1 181 ? 9.224 -6.566 16.053 1.00 66.25 181 HIS A O 1
ATOM 1534 N N . ASP A 1 182 ? 10.245 -8.581 16.107 1.00 53.75 182 ASP A N 1
ATOM 1535 C CA . ASP A 1 182 ? 10.444 -8.668 17.562 1.00 53.75 182 ASP A CA 1
ATOM 1536 C C . ASP A 1 182 ? 11.529 -7.694 18.072 1.00 53.75 182 ASP A C 1
ATOM 1538 O O . ASP A 1 182 ? 11.696 -7.506 19.277 1.00 53.75 182 ASP A O 1
ATOM 1542 N N . GLU A 1 183 ? 12.282 -7.073 17.161 1.00 53.66 183 GLU A N 1
ATOM 1543 C CA . GLU A 1 183 ? 13.322 -6.093 17.470 1.00 53.66 183 GLU A CA 1
ATOM 1544 C C . GLU A 1 183 ? 12.750 -4.669 17.497 1.00 53.66 183 GLU A C 1
ATOM 1546 O O . GLU A 1 183 ? 11.790 -4.377 16.786 1.00 53.66 183 GLU A O 1
ATOM 1551 N N . GLU A 1 184 ? 13.348 -3.822 18.347 1.00 54.69 184 GLU A N 1
ATOM 1552 C CA . GLU A 1 184 ? 12.934 -2.466 18.750 1.00 54.69 184 GLU A CA 1
ATOM 1553 C C . GLU A 1 184 ? 12.088 -1.680 17.730 1.00 54.69 184 GLU A C 1
ATOM 1555 O O . GLU A 1 184 ? 12.355 -1.749 16.527 1.00 54.69 184 GLU A O 1
ATOM 1560 N N . PRO A 1 185 ? 11.109 -0.867 18.193 1.00 52.97 185 PRO A N 1
ATOM 1561 C CA . PRO A 1 185 ? 10.232 -0.098 17.316 1.00 52.97 185 PRO A CA 1
ATOM 1562 C C . PRO A 1 185 ? 11.050 0.651 16.265 1.00 52.97 185 PRO A C 1
ATOM 1564 O O . PRO A 1 185 ? 11.765 1.610 16.561 1.00 52.97 185 PRO A O 1
ATOM 1567 N N . LYS A 1 186 ? 10.960 0.173 15.020 1.00 60.75 186 LYS A N 1
ATOM 1568 C CA . LYS A 1 186 ? 11.633 0.792 13.887 1.00 60.75 186 LYS A CA 1
ATOM 1569 C C . LYS A 1 186 ? 11.022 2.175 13.706 1.00 60.75 186 LYS A C 1
ATOM 1571 O O . LYS A 1 186 ? 9.843 2.296 13.369 1.00 60.75 186 LYS A O 1
ATOM 1576 N N . ASN A 1 187 ? 11.833 3.200 13.961 1.00 63.53 187 ASN A N 1
ATOM 1577 C CA . ASN A 1 187 ? 11.511 4.575 13.603 1.00 63.53 187 ASN A CA 1
ATOM 1578 C C . ASN A 1 187 ? 11.180 4.638 12.102 1.00 63.53 187 ASN A C 1
ATOM 1580 O O . ASN A 1 187 ? 11.712 3.856 11.311 1.00 63.53 187 ASN A O 1
ATOM 1584 N N . GLY A 1 188 ? 10.284 5.556 11.730 1.00 65.81 188 GLY A N 1
ATOM 1585 C CA . GLY A 1 188 ? 9.722 5.659 10.384 1.00 65.81 188 GLY A CA 1
ATOM 1586 C C . GLY A 1 188 ? 10.736 5.571 9.236 1.00 65.81 188 GLY A C 1
ATOM 1587 O O . GLY A 1 188 ? 11.849 6.076 9.344 1.00 65.81 188 GLY A O 1
ATOM 1588 N N . PHE A 1 189 ? 10.332 4.980 8.106 1.00 74.62 189 PHE A N 1
ATOM 1589 C CA . PHE A 1 189 ? 11.171 4.881 6.902 1.00 74.62 189 PHE A CA 1
ATOM 1590 C C . PHE A 1 189 ? 11.701 6.250 6.442 1.00 74.62 189 PHE A C 1
ATOM 1592 O O . PHE A 1 189 ? 10.903 7.131 6.095 1.00 74.62 189 PHE A O 1
ATOM 1599 N N . ALA A 1 190 ? 13.031 6.368 6.357 1.00 75.19 190 ALA A N 1
ATOM 1600 C CA . ALA A 1 190 ? 13.739 7.493 5.762 1.00 75.19 190 ALA A CA 1
ATOM 1601 C C . ALA A 1 190 ? 14.508 7.056 4.507 1.00 75.19 190 ALA A C 1
ATOM 1603 O O . ALA A 1 190 ? 15.254 6.074 4.509 1.00 75.19 190 ALA A O 1
ATOM 1604 N N . LEU A 1 191 ? 14.361 7.814 3.416 1.00 74.50 191 LEU A N 1
ATOM 1605 C CA . LEU A 1 191 ? 15.000 7.472 2.137 1.00 74.50 191 LEU A CA 1
ATOM 1606 C C . LEU A 1 191 ? 16.538 7.486 2.221 1.00 74.50 191 LEU A C 1
ATOM 1608 O O . LEU A 1 191 ? 17.207 6.771 1.473 1.00 74.50 191 LEU A O 1
ATOM 1612 N N . SER A 1 192 ? 17.099 8.288 3.131 1.00 78.31 192 SER A N 1
ATOM 1613 C CA . SER A 1 192 ? 18.538 8.350 3.413 1.00 78.31 192 SER A CA 1
ATOM 1614 C C . SER A 1 192 ? 19.128 6.989 3.771 1.00 78.31 192 SER A C 1
ATOM 1616 O O . SER A 1 192 ? 20.255 6.683 3.374 1.00 78.31 192 SER A O 1
ATOM 1618 N N . ASP A 1 193 ? 18.353 6.155 4.458 1.00 78.50 193 ASP A N 1
ATOM 1619 C CA . ASP A 1 193 ? 18.842 4.920 5.064 1.00 78.50 193 ASP A CA 1
ATOM 1620 C C . ASP A 1 193 ? 19.071 3.842 4.001 1.00 78.50 193 ASP A C 1
ATOM 1622 O O . ASP A 1 193 ? 19.984 3.032 4.112 1.00 78.50 193 ASP A O 1
ATOM 1626 N N . MET A 1 194 ? 18.340 3.898 2.883 1.00 81.44 194 MET A N 1
ATOM 1627 C CA . MET A 1 194 ? 18.492 2.952 1.771 1.00 81.44 194 MET A CA 1
ATOM 1628 C C . MET A 1 194 ? 19.896 2.930 1.149 1.00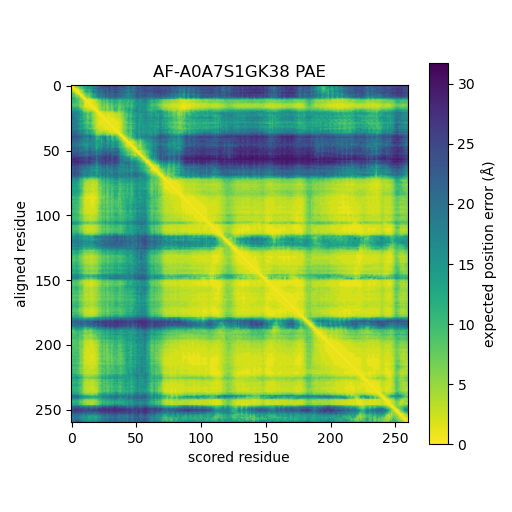 81.44 194 MET A C 1
ATOM 1630 O O . MET A 1 194 ? 20.244 1.979 0.435 1.00 81.44 194 MET A O 1
ATOM 1634 N N . SER A 1 195 ? 20.685 3.990 1.360 1.00 81.62 195 SER A N 1
ATOM 1635 C CA . SER A 1 195 ? 22.062 4.083 0.871 1.00 81.62 195 SER 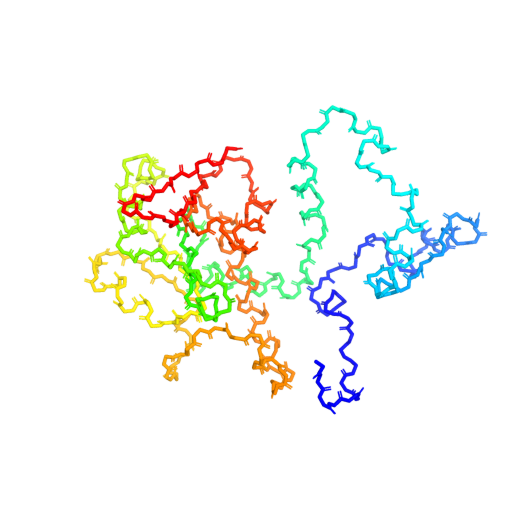A CA 1
ATOM 1636 C C . SER A 1 195 ? 23.008 3.102 1.566 1.00 81.62 195 SER A C 1
ATOM 1638 O O . SER A 1 195 ? 23.949 2.640 0.924 1.00 81.62 195 SER A O 1
ATOM 1640 N N . THR A 1 196 ? 22.721 2.736 2.818 1.00 83.75 196 THR A N 1
ATOM 1641 C CA . THR A 1 196 ? 23.539 1.829 3.637 1.00 83.75 196 THR A CA 1
ATOM 1642 C C . THR A 1 196 ? 22.966 0.416 3.724 1.00 83.75 196 THR A C 1
ATOM 1644 O O . THR A 1 196 ? 23.586 -0.464 4.316 1.00 83.75 196 THR A O 1
ATOM 1647 N N . TRP A 1 197 ? 21.791 0.180 3.136 1.00 83.81 197 TRP A N 1
ATOM 1648 C CA . TRP A 1 197 ? 21.129 -1.118 3.200 1.00 83.81 197 TRP A CA 1
ATOM 1649 C C . TRP A 1 197 ? 21.827 -2.186 2.365 1.00 83.81 197 TRP A C 1
ATOM 1651 O O . TRP A 1 197 ? 22.218 -1.956 1.217 1.00 83.81 197 TRP A O 1
ATOM 1661 N N . THR A 1 198 ? 21.880 -3.396 2.919 1.00 87.38 198 THR A N 1
ATOM 1662 C CA . THR A 1 198 ? 22.246 -4.601 2.176 1.00 87.38 198 THR A CA 1
ATOM 1663 C C . THR A 1 198 ? 21.178 -4.946 1.134 1.00 87.38 198 THR A C 1
ATOM 1665 O O . THR A 1 198 ? 20.059 -4.411 1.134 1.00 87.38 198 THR A O 1
ATOM 1668 N N . LYS A 1 199 ? 21.514 -5.864 0.222 1.00 83.88 199 LYS A N 1
ATOM 1669 C CA . LYS A 1 199 ? 20.557 -6.405 -0.748 1.00 83.88 199 LYS A CA 1
ATOM 1670 C C . LYS A 1 199 ? 19.350 -7.031 -0.045 1.00 83.88 199 LYS A C 1
ATOM 1672 O O . LYS A 1 199 ? 18.234 -6.599 -0.306 1.00 83.88 199 LYS A O 1
ATOM 1677 N N . ASP A 1 200 ? 19.588 -7.911 0.919 1.00 86.44 200 ASP A N 1
ATOM 1678 C CA . ASP A 1 200 ? 18.534 -8.604 1.666 1.00 86.44 200 ASP A CA 1
ATOM 1679 C C . ASP A 1 200 ? 17.625 -7.630 2.435 1.00 86.44 200 ASP A C 1
ATOM 1681 O O . ASP A 1 200 ? 16.409 -7.785 2.445 1.00 86.44 200 ASP A O 1
ATOM 1685 N N . GLN A 1 201 ? 18.186 -6.566 3.026 1.00 86.25 201 GLN A N 1
ATOM 1686 C CA . GLN A 1 201 ? 17.390 -5.514 3.677 1.00 86.25 201 GLN A CA 1
ATOM 1687 C C . GLN A 1 201 ? 16.499 -4.765 2.681 1.00 86.25 201 GLN A C 1
ATOM 1689 O O . GLN A 1 201 ? 15.369 -4.397 2.999 1.00 86.25 201 GLN A O 1
ATOM 1694 N N . THR A 1 202 ? 17.007 -4.542 1.469 1.00 86.06 202 THR A N 1
ATOM 1695 C CA . THR A 1 202 ? 16.267 -3.883 0.389 1.00 86.06 202 THR A CA 1
ATOM 1696 C C . THR A 1 202 ? 15.133 -4.768 -0.114 1.00 86.06 202 THR A C 1
ATOM 1698 O O . THR A 1 202 ? 14.014 -4.287 -0.273 1.00 86.06 202 THR A O 1
ATOM 1701 N N . GLU A 1 203 ? 15.411 -6.053 -0.334 1.00 89.00 203 GLU A N 1
ATOM 1702 C CA . GLU A 1 203 ? 14.418 -7.050 -0.738 1.00 89.00 203 GLU A CA 1
ATOM 1703 C C . GLU A 1 203 ? 13.320 -7.174 0.323 1.00 89.00 203 GLU A C 1
ATOM 1705 O O . GLU A 1 203 ? 12.156 -6.940 0.007 1.00 89.00 203 GLU A O 1
ATOM 1710 N N . ALA A 1 204 ? 13.680 -7.383 1.593 1.00 88.62 204 ALA A N 1
ATOM 1711 C CA . ALA A 1 204 ? 12.722 -7.474 2.695 1.00 88.62 204 ALA A CA 1
ATOM 1712 C C . ALA A 1 204 ? 11.857 -6.208 2.838 1.00 88.62 204 ALA A C 1
ATOM 1714 O O . ALA A 1 204 ? 10.654 -6.288 3.091 1.00 88.62 204 ALA A O 1
ATOM 1715 N N . HIS A 1 205 ? 12.445 -5.022 2.645 1.00 88.88 205 HIS A N 1
ATOM 1716 C CA . HIS A 1 205 ? 11.688 -3.773 2.657 1.00 88.88 205 HIS A CA 1
ATOM 1717 C C . HIS A 1 205 ? 10.653 -3.712 1.529 1.00 88.88 205 HIS A C 1
ATOM 1719 O O . HIS A 1 205 ? 9.505 -3.334 1.769 1.00 88.88 205 HIS A O 1
ATOM 1725 N N . PHE A 1 206 ? 11.042 -4.061 0.301 1.00 91.00 206 PHE A N 1
ATOM 1726 C CA . PHE A 1 206 ? 10.121 -4.015 -0.831 1.00 91.00 206 PHE A CA 1
ATOM 1727 C C . PHE A 1 206 ? 9.069 -5.121 -0.774 1.00 91.00 206 PHE A C 1
ATOM 1729 O O . PHE A 1 206 ? 7.920 -4.856 -1.116 1.00 91.00 206 PHE A O 1
ATOM 1736 N N . GLU A 1 207 ? 9.400 -6.310 -0.272 1.00 92.75 207 GLU A N 1
ATOM 1737 C CA . GLU A 1 207 ? 8.415 -7.357 0.012 1.00 92.75 207 GLU A CA 1
ATOM 1738 C C . GLU A 1 207 ? 7.355 -6.872 1.006 1.00 92.75 207 GLU A C 1
ATOM 1740 O O . GLU A 1 207 ? 6.163 -6.932 0.693 1.00 92.75 207 GLU A O 1
ATOM 1745 N N . LYS A 1 208 ? 7.773 -6.280 2.138 1.00 93.19 208 LYS A N 1
ATOM 1746 C CA . LYS A 1 208 ? 6.857 -5.615 3.082 1.00 93.19 208 LYS A CA 1
ATOM 1747 C C . LYS A 1 208 ? 5.998 -4.569 2.372 1.00 93.19 208 LYS A C 1
ATOM 1749 O O . LYS A 1 208 ? 4.778 -4.559 2.528 1.00 93.19 208 LYS A O 1
ATOM 1754 N N . PHE A 1 209 ? 6.619 -3.698 1.574 1.00 93.44 209 PHE A N 1
ATOM 1755 C CA . PHE A 1 209 ? 5.913 -2.651 0.838 1.00 93.44 209 PHE A CA 1
ATOM 1756 C C . PHE A 1 209 ? 4.855 -3.221 -0.114 1.00 93.44 209 PHE A C 1
ATOM 1758 O O . PHE A 1 209 ? 3.751 -2.682 -0.193 1.00 93.44 209 PHE A O 1
ATOM 1765 N N . PHE A 1 210 ? 5.151 -4.312 -0.823 1.00 95.69 210 PHE A N 1
ATOM 1766 C CA . PHE A 1 210 ? 4.180 -4.962 -1.695 1.00 95.69 210 PHE A CA 1
ATOM 1767 C C . PHE A 1 210 ? 3.035 -5.575 -0.900 1.00 95.69 210 PHE A C 1
ATOM 1769 O O . PHE A 1 210 ? 1.880 -5.344 -1.256 1.00 95.69 210 PHE A O 1
ATOM 1776 N N . ILE A 1 211 ? 3.323 -6.282 0.192 1.00 96.75 211 ILE A N 1
A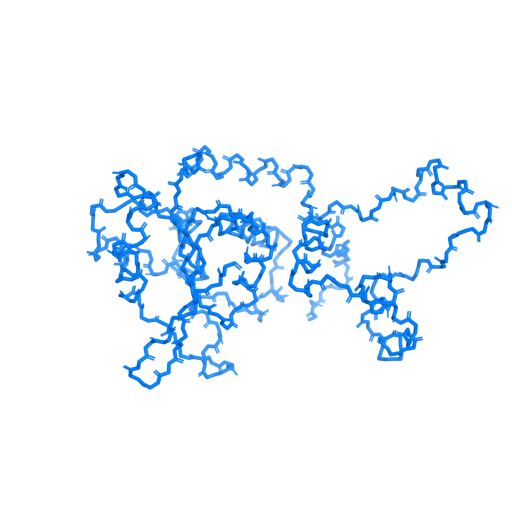TOM 1777 C CA . ILE A 1 211 ? 2.289 -6.840 1.068 1.00 96.75 211 ILE A CA 1
ATOM 1778 C C . ILE A 1 211 ? 1.353 -5.734 1.557 1.00 96.75 211 ILE A C 1
ATOM 1780 O O . ILE A 1 211 ? 0.137 -5.839 1.390 1.00 96.75 211 ILE A O 1
ATOM 1784 N N . GLU A 1 212 ? 1.906 -4.639 2.077 1.00 97.06 212 GLU A N 1
ATOM 1785 C CA . GLU A 1 212 ? 1.122 -3.498 2.544 1.00 97.06 212 GLU A CA 1
ATOM 1786 C C . GLU A 1 212 ? 0.320 -2.854 1.414 1.00 97.06 212 GLU A C 1
ATOM 1788 O O . GLU A 1 212 ? -0.883 -2.650 1.556 1.00 97.06 212 GLU A O 1
ATOM 1793 N N . LEU A 1 213 ? 0.938 -2.571 0.267 1.00 96.69 213 LEU A N 1
ATOM 1794 C CA . LEU A 1 213 ? 0.253 -1.927 -0.849 1.00 96.69 213 LEU A CA 1
ATOM 1795 C C . LEU A 1 213 ? -0.903 -2.780 -1.382 1.00 96.69 213 LEU A C 1
ATOM 1797 O O . LEU A 1 213 ? -1.983 -2.248 -1.644 1.00 96.69 213 LEU A O 1
ATOM 1801 N N . TYR A 1 214 ? -0.711 -4.094 -1.518 1.00 96.62 214 TYR A N 1
ATOM 1802 C CA . TYR A 1 214 ? -1.781 -4.995 -1.938 1.00 96.62 214 TYR A CA 1
ATOM 1803 C C . TYR A 1 214 ? -2.867 -5.105 -0.868 1.00 96.62 214 TYR A C 1
ATOM 1805 O O . TYR A 1 214 ? -4.045 -5.033 -1.220 1.00 96.62 214 TYR A O 1
ATOM 1813 N N . ALA A 1 215 ? -2.509 -5.165 0.419 1.00 97.25 215 ALA A N 1
ATOM 1814 C CA . ALA A 1 215 ? -3.483 -5.124 1.504 1.00 97.25 215 ALA A CA 1
ATOM 1815 C C . ALA A 1 215 ? -4.333 -3.841 1.462 1.00 97.25 215 ALA A C 1
ATOM 1817 O O . ALA A 1 215 ? -5.556 -3.897 1.593 1.00 97.25 215 ALA A O 1
ATOM 1818 N N . LEU A 1 216 ? -3.714 -2.682 1.226 1.00 97.12 216 LEU A N 1
ATOM 1819 C CA . LEU A 1 216 ? -4.413 -1.406 1.059 1.00 97.12 216 LEU A CA 1
ATOM 1820 C C . LEU A 1 216 ? -5.299 -1.405 -0.195 1.00 97.12 216 LEU A C 1
ATOM 1822 O O . LEU A 1 216 ? -6.403 -0.859 -0.176 1.00 97.12 216 LEU A O 1
ATOM 1826 N N . ALA A 1 217 ? -4.835 -1.998 -1.296 1.00 95.12 217 ALA A N 1
ATOM 1827 C CA . ALA A 1 217 ? -5.528 -1.978 -2.578 1.00 95.12 217 ALA A CA 1
ATOM 1828 C C . ALA A 1 217 ? -6.738 -2.924 -2.646 1.00 95.12 217 ALA A C 1
ATOM 1830 O O . ALA A 1 217 ? -7.693 -2.626 -3.356 1.00 95.12 217 ALA A O 1
ATOM 1831 N N . ILE A 1 218 ? -6.741 -4.048 -1.930 1.00 94.88 218 ILE A N 1
ATOM 1832 C CA . ILE A 1 218 ? -7.850 -5.020 -2.006 1.00 94.88 218 ILE A CA 1
ATOM 1833 C C . ILE A 1 218 ? -8.859 -4.887 -0.856 1.00 94.88 218 ILE A C 1
ATOM 1835 O O . ILE A 1 218 ? -9.943 -5.458 -0.935 1.00 94.88 218 ILE A O 1
ATOM 1839 N N . ALA A 1 219 ? -8.554 -4.093 0.177 1.00 95.94 219 ALA A N 1
ATOM 1840 C CA . ALA A 1 219 ? -9.456 -3.869 1.307 1.00 95.94 219 ALA A CA 1
ATOM 1841 C C . ALA A 1 219 ? -10.818 -3.309 0.874 1.00 95.94 219 ALA A C 1
ATOM 1843 O O . ALA A 1 219 ? -10.890 -2.419 0.022 1.00 95.94 219 ALA A O 1
ATOM 1844 N N . LYS A 1 220 ? -11.906 -3.707 1.537 1.00 94.81 220 LYS A N 1
ATOM 1845 C CA . LYS A 1 220 ? -13.250 -3.180 1.242 1.00 94.81 220 LYS A CA 1
ATOM 1846 C C . LYS A 1 220 ? -13.367 -1.688 1.539 1.00 94.81 220 LYS A C 1
ATOM 1848 O O . LYS A 1 220 ? -13.996 -0.939 0.785 1.00 94.81 220 LYS A O 1
ATOM 1853 N N . VAL A 1 221 ? -12.719 -1.254 2.617 1.00 95.50 221 VAL A N 1
ATOM 1854 C CA . VAL A 1 221 ? -12.633 0.146 3.036 1.00 95.50 221 VAL A CA 1
ATOM 1855 C C . VAL A 1 221 ? -11.170 0.513 3.239 1.00 95.50 221 VAL A C 1
ATOM 1857 O O . VAL A 1 221 ? -10.444 -0.209 3.911 1.00 95.50 221 VAL A O 1
ATOM 1860 N N . TYR A 1 222 ? -10.758 1.637 2.665 1.00 96.19 222 TYR A N 1
ATOM 1861 C CA . TYR A 1 222 ? -9.455 2.254 2.880 1.00 96.19 222 TYR A CA 1
ATOM 1862 C C . TYR A 1 222 ? -9.635 3.582 3.613 1.00 96.19 222 TYR A C 1
ATOM 1864 O O . TYR A 1 222 ? -10.497 4.380 3.228 1.00 96.19 222 TYR A O 1
ATOM 1872 N N . ILE A 1 223 ? -8.800 3.831 4.619 1.00 95.81 223 ILE A N 1
ATOM 1873 C CA . ILE A 1 223 ? -8.671 5.115 5.311 1.00 95.81 223 ILE A CA 1
ATOM 1874 C C . ILE A 1 223 ? -7.180 5.461 5.383 1.00 95.81 223 ILE A C 1
ATOM 1876 O O . ILE A 1 223 ? -6.381 4.700 5.923 1.00 95.81 223 ILE A O 1
ATOM 1880 N N . GLY A 1 224 ? -6.778 6.607 4.846 1.00 93.62 224 GLY A N 1
ATOM 1881 C CA . GLY A 1 224 ? -5.368 6.997 4.815 1.00 93.62 224 GLY A CA 1
ATOM 1882 C C . GLY A 1 224 ? -5.172 8.464 4.497 1.00 93.62 224 GLY A C 1
ATOM 1883 O O . GLY A 1 224 ? -6.135 9.201 4.365 1.00 93.62 224 GLY A O 1
ATOM 1884 N N . VAL A 1 225 ? -3.928 8.904 4.344 1.00 87.44 225 VAL A N 1
ATOM 1885 C CA . VAL A 1 225 ? -3.615 10.318 4.085 1.00 87.44 225 VAL A CA 1
ATOM 1886 C C . VAL A 1 225 ? -3.469 10.598 2.589 1.00 87.44 225 VAL A C 1
ATOM 1888 O O . VAL A 1 225 ? -2.668 9.950 1.907 1.00 87.44 225 VAL A O 1
ATOM 1891 N N . GLY A 1 226 ? -4.186 11.612 2.094 1.00 83.12 226 GLY A N 1
ATOM 1892 C CA . GLY A 1 226 ? -4.251 11.970 0.667 1.00 83.12 226 GLY A CA 1
ATOM 1893 C C . GLY A 1 226 ? -2.971 12.550 0.069 1.00 83.12 226 GLY A C 1
ATOM 1894 O O . GLY A 1 226 ? -2.817 12.603 -1.145 1.00 83.12 226 GLY A O 1
ATOM 1895 N N . THR A 1 227 ? -2.013 12.954 0.899 1.00 81.06 227 THR A N 1
ATOM 1896 C CA . THR A 1 227 ? -0.748 13.537 0.431 1.00 81.06 227 THR A CA 1
ATOM 1897 C C . THR A 1 227 ? 0.319 12.487 0.114 1.00 81.06 227 THR A C 1
ATOM 1899 O O . THR A 1 227 ? 1.437 12.842 -0.256 1.00 81.06 227 THR A O 1
ATOM 1902 N N . THR A 1 228 ? 0.037 11.193 0.290 1.00 82.56 228 THR A N 1
ATOM 1903 C CA . THR A 1 228 ? 1.031 10.126 0.100 1.00 82.56 228 THR A CA 1
ATOM 1904 C C . THR A 1 228 ? 0.890 9.465 -1.268 1.00 82.56 228 THR A C 1
ATOM 1906 O O . THR A 1 228 ? -0.213 9.142 -1.701 1.00 82.56 228 THR A O 1
ATOM 1909 N N . ASN A 1 229 ? 2.016 9.189 -1.938 1.00 86.19 229 ASN A N 1
ATOM 1910 C CA . ASN A 1 229 ? 1.999 8.414 -3.184 1.00 86.19 229 ASN A CA 1
ATOM 1911 C C . ASN A 1 229 ? 1.374 7.027 -2.971 1.00 86.19 229 ASN A C 1
ATOM 1913 O O . ASN A 1 229 ? 0.671 6.540 -3.849 1.00 86.19 229 ASN A O 1
ATOM 191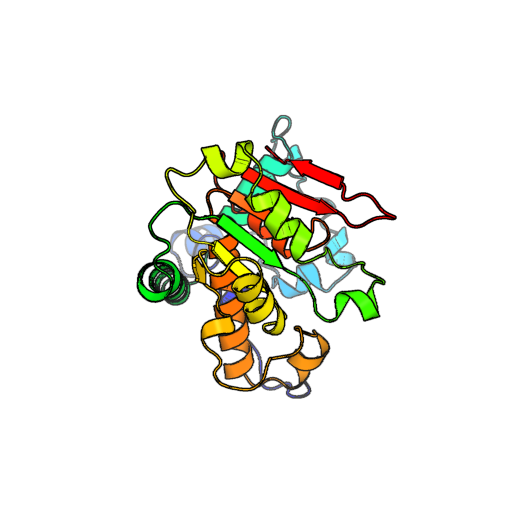7 N N . VAL A 1 230 ? 1.585 6.418 -1.797 1.00 89.94 230 VAL A N 1
ATOM 1918 C CA . VAL A 1 230 ? 0.999 5.121 -1.419 1.00 89.94 230 VAL A CA 1
ATOM 1919 C C . VAL A 1 230 ? -0.527 5.150 -1.502 1.00 89.94 230 VAL A C 1
ATOM 1921 O O . VAL A 1 230 ? -1.110 4.229 -2.070 1.00 89.94 230 VAL A O 1
ATOM 1924 N N . ALA A 1 231 ? -1.173 6.224 -1.034 1.00 89.81 231 ALA A N 1
ATOM 1925 C CA . ALA A 1 231 ? -2.620 6.372 -1.147 1.00 89.81 231 ALA A CA 1
ATOM 1926 C C . ALA A 1 231 ? -3.082 6.358 -2.610 1.00 89.81 231 ALA A C 1
ATOM 1928 O O . ALA A 1 231 ? -4.020 5.642 -2.954 1.00 89.81 231 ALA A O 1
ATOM 1929 N N . TYR A 1 232 ? -2.397 7.084 -3.496 1.00 87.94 232 TYR A N 1
ATOM 1930 C CA . TYR A 1 232 ? -2.745 7.096 -4.918 1.00 87.94 232 TYR A CA 1
ATOM 1931 C C . TYR A 1 232 ? -2.484 5.753 -5.602 1.00 87.94 232 TYR A C 1
ATOM 1933 O O . TYR A 1 232 ? -3.308 5.317 -6.404 1.00 87.94 232 TYR A O 1
ATOM 1941 N N . TRP A 1 233 ? -1.388 5.064 -5.271 1.00 91.38 233 TRP A N 1
ATOM 1942 C CA . TRP A 1 233 ? -1.147 3.705 -5.762 1.00 91.38 233 TRP A CA 1
ATOM 1943 C C . TRP A 1 233 ? -2.273 2.762 -5.336 1.00 91.38 233 TRP A C 1
ATOM 1945 O O . TRP A 1 233 ? -2.866 2.107 -6.193 1.00 91.38 233 TRP A O 1
ATOM 1955 N N . ALA A 1 234 ? -2.643 2.765 -4.052 1.00 93.38 234 ALA A N 1
ATOM 1956 C CA . ALA A 1 234 ? -3.763 1.975 -3.553 1.00 93.38 234 ALA A CA 1
ATOM 1957 C C . ALA A 1 234 ? -5.068 2.334 -4.284 1.00 93.38 234 ALA A C 1
ATOM 1959 O O . ALA A 1 234 ? -5.757 1.441 -4.773 1.00 93.38 234 ALA A O 1
ATOM 1960 N N . PHE A 1 235 ? -5.381 3.625 -4.446 1.00 91.44 235 PHE A N 1
ATOM 1961 C CA . PHE A 1 235 ? -6.565 4.090 -5.175 1.00 91.44 235 PHE A CA 1
ATOM 1962 C C . PHE A 1 235 ? -6.625 3.561 -6.614 1.00 91.44 235 PHE A C 1
ATOM 1964 O O . PHE A 1 235 ? -7.657 3.048 -7.047 1.00 91.44 235 PHE A O 1
ATOM 1971 N N . PHE A 1 236 ? -5.525 3.659 -7.364 1.00 89.62 236 PHE A N 1
ATOM 1972 C CA . PHE A 1 236 ? -5.510 3.232 -8.761 1.00 89.62 236 PHE A CA 1
ATOM 1973 C C . PHE A 1 236 ? -5.483 1.705 -8.931 1.00 89.62 236 PHE A C 1
ATOM 1975 O O . PHE A 1 236 ? -5.930 1.192 -9.959 1.00 89.62 236 PHE A O 1
ATOM 1982 N N . MET A 1 237 ? -4.995 0.970 -7.931 1.00 91.19 237 MET A N 1
ATOM 1983 C CA . MET A 1 237 ? -5.003 -0.495 -7.925 1.00 91.19 237 MET A CA 1
ATOM 1984 C C . MET A 1 237 ? -6.357 -1.085 -7.497 1.00 91.19 237 MET A C 1
ATOM 1986 O O . MET A 1 237 ? -6.694 -2.190 -7.926 1.00 91.19 237 MET A O 1
ATOM 1990 N N . ARG A 1 238 ? -7.157 -0.351 -6.712 1.00 89.38 238 ARG A N 1
ATOM 1991 C CA . ARG A 1 238 ? -8.452 -0.800 -6.168 1.00 89.38 238 ARG A CA 1
ATOM 1992 C C . ARG A 1 238 ? -9.482 -1.166 -7.236 1.00 89.38 238 ARG A C 1
ATOM 1994 O O . ARG A 1 238 ? -9.567 -0.464 -8.246 1.00 89.38 238 ARG A O 1
ATOM 2001 N N . PRO A 1 239 ? -10.310 -2.208 -7.022 1.00 83.50 239 PRO A N 1
ATOM 2002 C CA . PRO A 1 239 ? -11.464 -2.507 -7.868 1.00 83.50 239 PRO A CA 1
ATOM 2003 C C . PRO A 1 239 ? -12.588 -1.469 -7.691 1.00 83.50 239 PRO A C 1
ATOM 2005 O O . PRO A 1 239 ? -12.721 -0.827 -6.646 1.00 83.50 239 PRO A O 1
ATOM 2008 N N . ASP A 1 240 ? -13.428 -1.314 -8.716 1.00 70.25 240 ASP A N 1
ATOM 2009 C CA . ASP A 1 240 ? -14.533 -0.349 -8.715 1.00 70.25 240 ASP A CA 1
ATOM 2010 C C . ASP A 1 240 ? -15.656 -0.879 -7.803 1.00 70.25 240 ASP A C 1
ATOM 2012 O O . ASP A 1 240 ? -16.307 -1.850 -8.184 1.00 70.25 240 ASP A O 1
ATOM 2016 N N . ARG A 1 241 ? -15.801 -0.311 -6.582 1.00 67.50 241 ARG A N 1
ATOM 2017 C CA . ARG A 1 241 ? -16.861 -0.502 -5.530 1.00 67.50 241 ARG A CA 1
ATOM 2018 C C . ARG A 1 241 ? -16.363 -0.350 -4.082 1.00 67.50 241 ARG A C 1
ATOM 2020 O O . ARG A 1 241 ? -17.141 -0.473 -3.128 1.00 67.50 241 ARG A O 1
ATOM 2027 N N . SER A 1 242 ? -15.077 -0.101 -3.906 1.00 78.69 242 SER A N 1
ATOM 2028 C CA . SER A 1 242 ? -14.449 0.020 -2.594 1.00 78.69 242 SER A CA 1
ATOM 2029 C C . SER A 1 242 ? -14.609 1.434 -2.004 1.00 78.69 242 SER A C 1
ATOM 2031 O O . SER A 1 242 ? -14.604 2.407 -2.750 1.00 78.69 242 SER A O 1
ATOM 2033 N N . THR A 1 243 ? -14.752 1.574 -0.681 1.00 86.50 243 THR A N 1
ATOM 2034 C CA . THR A 1 243 ? -14.746 2.905 -0.038 1.00 86.50 243 THR A CA 1
ATOM 2035 C C . THR A 1 243 ? -13.304 3.391 0.069 1.00 86.50 243 THR A C 1
ATOM 2037 O O . THR A 1 243 ? -12.448 2.629 0.525 1.00 86.50 243 THR A O 1
ATOM 2040 N N . PHE A 1 244 ? -13.028 4.635 -0.320 1.00 89.44 244 PHE A N 1
ATOM 2041 C CA . PHE A 1 244 ? -11.693 5.225 -0.249 1.00 89.44 244 PHE A CA 1
ATOM 2042 C C . PHE A 1 244 ? -11.753 6.604 0.410 1.00 89.44 244 PHE A C 1
ATOM 2044 O O . PHE A 1 244 ? -12.237 7.562 -0.191 1.00 89.44 244 PHE A O 1
ATOM 2051 N N . ARG A 1 245 ? -11.289 6.676 1.662 1.00 90.75 245 ARG A N 1
ATOM 2052 C CA . ARG A 1 245 ? -11.321 7.882 2.495 1.00 90.75 245 ARG A CA 1
ATOM 2053 C C . ARG A 1 245 ? -9.928 8.444 2.688 1.00 90.75 245 ARG A C 1
ATOM 2055 O O . ARG A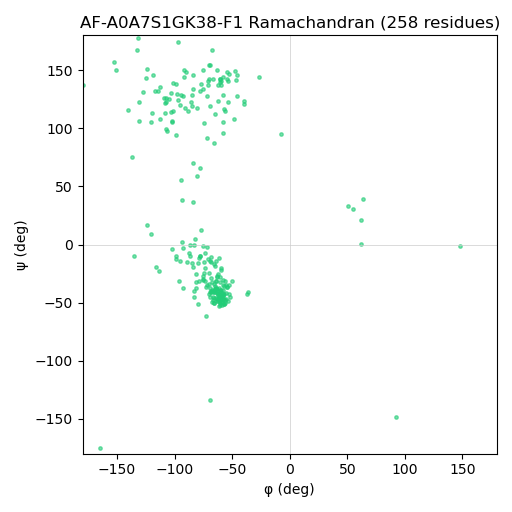 1 245 ? -9.030 7.744 3.163 1.00 90.75 245 ARG A O 1
ATOM 2062 N N . LEU A 1 246 ? -9.781 9.721 2.361 1.00 89.81 246 LEU A N 1
ATOM 2063 C CA . LEU A 1 246 ? -8.565 10.477 2.614 1.00 89.81 246 LEU A CA 1
ATOM 2064 C C . LEU A 1 246 ? -8.746 11.404 3.814 1.00 89.81 246 LEU A C 1
ATOM 2066 O O . LEU A 1 246 ? -9.724 12.143 3.881 1.00 89.81 246 LEU A O 1
ATOM 2070 N N . LEU A 1 247 ? -7.787 11.352 4.732 1.00 87.06 247 LEU A N 1
ATOM 2071 C CA . LEU A 1 247 ? -7.595 12.290 5.826 1.00 87.06 247 LEU A CA 1
ATOM 2072 C C . LEU A 1 247 ? -6.648 13.381 5.325 1.00 87.06 247 LEU A C 1
ATOM 2074 O O . LEU A 1 247 ? -5.499 13.097 4.967 1.00 87.06 247 LEU A O 1
ATOM 2078 N N . GLU A 1 248 ? -7.126 14.617 5.273 1.00 77.44 248 GLU A N 1
ATOM 2079 C CA . GLU A 1 248 ? -6.299 15.792 5.009 1.00 77.44 248 GLU A CA 1
ATOM 2080 C C . GLU A 1 248 ? -6.147 16.596 6.303 1.00 77.44 248 GLU A C 1
ATOM 2082 O O . GLU A 1 248 ? -7.145 16.979 6.917 1.00 77.44 248 GLU A O 1
ATOM 2087 N N . GLY A 1 249 ? -4.896 16.817 6.722 1.00 60.22 249 GLY A N 1
ATOM 2088 C CA . GLY A 1 249 ? -4.562 17.687 7.849 1.00 60.22 249 GLY A CA 1
ATOM 2089 C C . GLY A 1 249 ? -4.637 19.162 7.451 1.00 60.22 249 GLY A C 1
ATOM 2090 O O . GLY A 1 249 ? -4.215 19.531 6.352 1.00 60.22 249 GLY A O 1
ATOM 2091 N N . GLY A 1 250 ? -5.191 19.984 8.338 1.00 48.72 250 GLY A N 1
ATOM 2092 C CA . GLY A 1 250 ? -5.220 21.438 8.243 1.00 48.72 250 GLY A CA 1
ATOM 2093 C C . GLY A 1 250 ? -5.932 22.043 9.453 1.00 48.72 250 GLY A C 1
ATOM 2094 O O . GLY A 1 250 ? -6.959 21.509 9.873 1.00 48.72 250 GLY A O 1
ATOM 2095 N N . ASP A 1 251 ? -5.355 23.126 9.985 1.00 45.94 251 ASP A N 1
ATOM 2096 C CA . ASP A 1 251 ? -5.805 23.972 11.103 1.00 45.94 251 ASP A CA 1
ATOM 2097 C C . ASP A 1 251 ? -7.222 23.636 11.624 1.00 45.94 251 ASP A C 1
ATOM 2099 O O . ASP A 1 251 ? -8.242 24.071 11.082 1.00 45.94 251 ASP A O 1
ATOM 2103 N N . ASP A 1 252 ? -7.262 22.805 12.670 1.00 47.28 252 ASP A N 1
ATOM 2104 C CA . ASP A 1 252 ? -8.426 22.408 13.478 1.00 47.28 252 ASP A CA 1
ATOM 2105 C C . ASP A 1 252 ? -9.593 21.666 12.789 1.00 47.28 252 ASP A C 1
ATOM 2107 O O . ASP A 1 252 ? -10.551 21.284 13.469 1.00 47.28 252 ASP A O 1
ATOM 2111 N N . THR A 1 253 ? -9.546 21.376 11.480 1.00 50.94 253 THR A N 1
ATOM 2112 C CA . THR A 1 253 ? -10.602 20.587 10.810 1.00 50.94 253 THR A CA 1
ATOM 2113 C C . THR A 1 253 ? -10.061 19.595 9.783 1.00 50.94 253 THR A C 1
ATOM 2115 O O . THR A 1 253 ? -9.549 19.958 8.727 1.00 50.94 253 THR A O 1
ATOM 2118 N N . MET A 1 254 ? -10.257 18.301 10.052 1.00 59.59 254 MET A N 1
ATOM 2119 C CA . MET A 1 254 ? -9.931 17.248 9.093 1.00 59.59 254 MET A CA 1
ATOM 2120 C C . MET A 1 254 ? -10.898 17.288 7.905 1.00 59.59 254 MET A C 1
ATOM 2122 O O . MET A 1 254 ? -12.106 17.084 8.067 1.00 59.59 254 MET A O 1
ATOM 2126 N N . LYS A 1 255 ? -10.370 17.507 6.696 1.00 61.50 255 LYS A N 1
ATOM 2127 C CA . LYS A 1 255 ? -11.157 17.360 5.466 1.00 61.50 255 LYS A CA 1
ATOM 2128 C C . LYS A 1 255 ? -11.164 15.898 5.045 1.00 61.50 255 LYS A C 1
ATOM 2130 O O . LYS A 1 255 ? -10.130 15.232 5.041 1.00 61.50 255 LYS A O 1
ATOM 2135 N N . ILE A 1 256 ? -12.355 15.409 4.709 1.00 64.75 256 ILE A N 1
ATOM 2136 C CA . ILE A 1 256 ? -12.571 14.048 4.225 1.00 64.75 256 ILE A CA 1
ATOM 2137 C C . ILE A 1 256 ? -12.889 14.133 2.741 1.00 64.75 256 ILE A C 1
ATOM 2139 O O . ILE A 1 256 ? -13.874 14.762 2.352 1.00 64.75 256 ILE A O 1
ATOM 2143 N N . VAL A 1 257 ? -12.079 13.464 1.928 1.00 66.56 257 VAL A N 1
ATOM 2144 C CA . VAL A 1 257 ? -12.349 13.292 0.499 1.00 66.56 257 VAL A CA 1
ATOM 2145 C C . VAL A 1 257 ? -12.742 11.836 0.267 1.00 66.56 257 VAL A C 1
ATOM 2147 O O . VAL A 1 257 ? -11.926 10.932 0.459 1.00 66.56 257 VAL A O 1
ATOM 2150 N N . ASP A 1 258 ? -14.004 11.616 -0.110 1.00 67.38 258 ASP A N 1
ATOM 2151 C CA . ASP A 1 258 ? -14.492 10.329 -0.611 1.00 67.38 258 ASP A CA 1
ATOM 2152 C C . ASP A 1 258 ? -14.265 10.298 -2.134 1.00 67.38 258 ASP A C 1
ATOM 2154 O O . ASP A 1 258 ? -14.865 11.084 -2.871 1.00 67.38 258 ASP A O 1
ATOM 2158 N N . LEU A 1 259 ? -13.393 9.403 -2.606 1.00 59.53 259 LEU A N 1
ATOM 2159 C CA . LEU A 1 259 ? -13.216 9.139 -4.038 1.00 59.53 259 LEU A CA 1
ATOM 2160 C C . LEU A 1 259 ? -14.054 7.912 -4.422 1.00 59.53 259 LEU A C 1
ATOM 2162 O O . LEU A 1 259 ? -13.905 6.852 -3.808 1.00 59.53 259 LEU A O 1
ATOM 2166 N N . TRP A 1 260 ? -14.934 8.071 -5.414 1.00 53.69 260 TRP A N 1
ATOM 2167 C CA . TRP A 1 260 ? -15.823 7.022 -5.932 1.00 53.69 260 TRP A CA 1
ATOM 2168 C C . TRP A 1 260 ? -15.275 6.411 -7.222 1.00 53.69 260 TRP A C 1
ATOM 2170 O O . TRP A 1 260 ? -14.726 7.173 -8.049 1.00 53.69 260 TRP A O 1
#